Protein AF-0000000084361817 (afdb_homodimer)

Structure (mmCIF, N/CA/C/O backbone):
data_AF-0000000084361817-model_v1
#
loop_
_entity.id
_entity.type
_entity.pdbx_description
1 polymer 'Hydrogenase maturation protease'
#
loop_
_atom_site.group_PDB
_atom_site.id
_atom_site.type_symbol
_atom_site.label_atom_id
_atom_site.label_alt_id
_atom_site.label_comp_id
_atom_site.label_asym_id
_atom_site.label_entity_id
_atom_site.label_seq_id
_atom_site.pdbx_PDB_ins_code
_atom_site.Cartn_x
_atom_site.Cartn_y
_atom_site.Cartn_z
_atom_site.occupancy
_atom_site.B_iso_or_equiv
_atom_site.auth_seq_id
_atom_site.auth_comp_id
_atom_site.auth_asym_id
_atom_site.auth_atom_id
_atom_site.pdbx_PDB_model_num
ATOM 1 N N . MET A 1 1 ? 34.531 -16.812 3.553 1 33.66 1 MET A N 1
ATOM 2 C CA . MET A 1 1 ? 33.562 -15.922 2.893 1 33.66 1 MET A CA 1
ATOM 3 C C . MET A 1 1 ? 32.125 -16.344 3.195 1 33.66 1 MET A C 1
ATOM 5 O O . MET A 1 1 ? 31.734 -17.453 2.875 1 33.66 1 MET A O 1
ATOM 9 N N . ILE A 1 2 ? 31.469 -15.883 4.156 1 41.03 2 ILE A N 1
ATOM 10 C CA . ILE A 1 2 ? 30.188 -16.438 4.605 1 41.03 2 ILE A CA 1
ATOM 11 C C . ILE A 1 2 ? 29.188 -16.391 3.457 1 41.03 2 ILE A C 1
ATOM 13 O O . ILE A 1 2 ? 28.891 -15.328 2.906 1 41.03 2 ILE A O 1
ATOM 17 N N . THR A 1 3 ? 29.109 -17.281 2.664 1 46.91 3 THR A N 1
ATOM 18 C CA . THR A 1 3 ? 28.281 -17.328 1.466 1 46.91 3 THR A CA 1
ATOM 19 C C . THR A 1 3 ? 26.844 -16.953 1.792 1 46.91 3 THR A C 1
ATOM 21 O O . THR A 1 3 ? 26.172 -17.625 2.582 1 46.91 3 THR A O 1
ATOM 24 N N . ARG A 1 4 ? 26.625 -15.719 1.872 1 59 4 ARG A N 1
ATOM 25 C CA . ARG A 1 4 ? 25.281 -15.258 2.193 1 59 4 ARG A CA 1
ATOM 26 C C . ARG A 1 4 ? 24.234 -15.969 1.329 1 59 4 ARG A C 1
ATOM 28 O O . ARG A 1 4 ? 24.453 -16.156 0.131 1 59 4 ARG A O 1
ATOM 35 N N . GLN A 1 5 ? 23.422 -16.797 1.955 1 73.25 5 GLN A N 1
ATO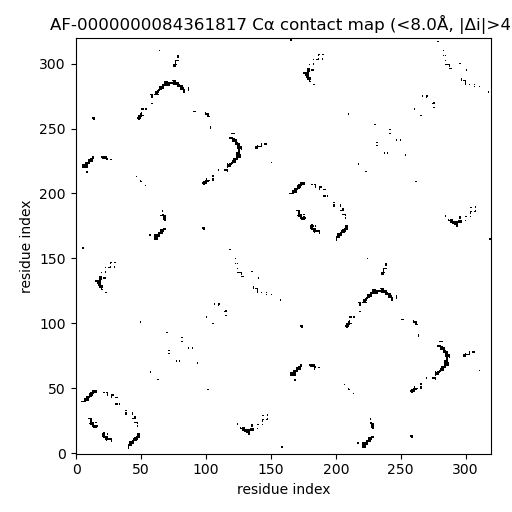M 36 C CA . GLN A 1 5 ? 22.359 -17.516 1.26 1 73.25 5 GLN A CA 1
ATOM 37 C C . GLN A 1 5 ? 21.5 -16.562 0.45 1 73.25 5 GLN A C 1
ATOM 39 O O . GLN A 1 5 ? 21.156 -15.477 0.923 1 73.25 5 GLN A O 1
ATOM 44 N N . GLU A 1 6 ? 21.375 -16.75 -0.838 1 83.5 6 GLU A N 1
ATOM 45 C CA . GLU A 1 6 ? 20.531 -15.969 -1.742 1 83.5 6 GLU A CA 1
ATOM 46 C C . GLU A 1 6 ? 19.125 -15.797 -1.176 1 83.5 6 GLU A C 1
ATOM 48 O O . GLU A 1 6 ? 18.531 -16.766 -0.706 1 83.5 6 GLU A O 1
ATOM 53 N N . THR A 1 7 ? 18.75 -14.516 -1.087 1 92 7 THR A N 1
ATOM 54 C CA . THR A 1 7 ? 17.406 -14.227 -0.583 1 92 7 THR A CA 1
ATOM 55 C C . THR A 1 7 ? 16.422 -14.062 -1.734 1 92 7 THR A C 1
ATOM 57 O O . THR A 1 7 ? 16.703 -13.336 -2.695 1 92 7 THR A O 1
ATOM 60 N N . ILE A 1 8 ? 15.352 -14.859 -1.702 1 96.81 8 ILE A N 1
ATOM 61 C CA . ILE A 1 8 ? 14.32 -14.797 -2.734 1 96.81 8 ILE A CA 1
ATOM 62 C C . ILE A 1 8 ? 13 -14.328 -2.123 1 96.81 8 ILE A C 1
ATOM 64 O O . ILE A 1 8 ? 12.523 -14.898 -1.143 1 96.81 8 ILE A O 1
ATOM 68 N N . LEU A 1 9 ? 12.5 -13.234 -2.666 1 97.25 9 LEU A N 1
ATOM 69 C CA . LEU A 1 9 ? 11.188 -12.734 -2.246 1 97.25 9 LEU A CA 1
ATOM 70 C C . LEU A 1 9 ? 10.078 -13.398 -3.051 1 97.25 9 LEU A C 1
ATOM 72 O O . LEU A 1 9 ? 10.109 -13.398 -4.281 1 97.25 9 LEU A O 1
ATOM 76 N N . VAL A 1 10 ? 9.133 -14.039 -2.369 1 98.38 10 VAL A N 1
ATOM 77 C CA . VAL A 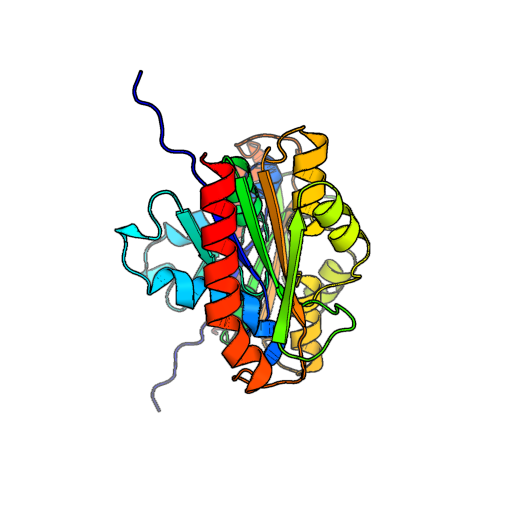1 10 ? 7.895 -14.516 -2.975 1 98.38 10 VAL A CA 1
ATOM 78 C C . VAL A 1 10 ? 6.723 -13.664 -2.48 1 98.38 10 VAL A C 1
ATOM 80 O O . VAL A 1 10 ? 6.375 -13.703 -1.299 1 98.38 10 VAL A O 1
ATOM 83 N N . LEU A 1 11 ? 6.156 -12.922 -3.447 1 97.25 11 LEU A N 1
ATOM 84 C CA . LEU A 1 11 ? 5.102 -11.969 -3.127 1 97.25 11 LEU A CA 1
ATOM 85 C C . LEU A 1 11 ? 3.764 -12.422 -3.703 1 97.25 11 LEU A C 1
ATOM 87 O O . LEU A 1 11 ? 3.627 -12.586 -4.918 1 97.25 11 LEU A O 1
ATOM 91 N N . GLY A 1 12 ? 2.791 -12.641 -2.83 1 97.31 12 GLY A N 1
ATOM 92 C CA . GLY A 1 12 ? 1.431 -12.914 -3.264 1 97.31 12 GLY A CA 1
ATOM 93 C C . GLY A 1 12 ? 0.573 -11.672 -3.379 1 97.31 12 GLY A C 1
ATOM 94 O O . GLY A 1 12 ? 0.476 -10.891 -2.434 1 97.31 12 GLY A O 1
ATOM 95 N N . LEU A 1 13 ? -0.015 -11.508 -4.496 1 95.38 13 LEU A N 1
ATOM 96 C CA . LEU A 1 13 ? -0.897 -10.367 -4.727 1 95.38 13 LEU A CA 1
ATOM 97 C C . LEU A 1 13 ? -2.33 -10.828 -4.969 1 95.38 13 LEU A C 1
ATOM 99 O O . LEU A 1 13 ? -2.559 -11.969 -5.371 1 95.38 13 LEU A O 1
ATOM 103 N N . GLY A 1 14 ? -3.234 -9.969 -4.723 1 93.81 14 GLY A N 1
ATOM 104 C CA . GLY A 1 14 ? -4.637 -10.242 -4.988 1 93.81 14 GLY A CA 1
ATOM 105 C C . GLY A 1 14 ? -5.57 -9.633 -3.955 1 93.81 14 GLY A C 1
ATOM 106 O O . GLY A 1 14 ? -5.117 -9.141 -2.92 1 93.81 14 GLY A O 1
ATOM 107 N N . ASN A 1 15 ? -6.754 -9.734 -4.258 1 92.69 15 ASN A N 1
ATOM 108 C CA . ASN A 1 15 ? -7.805 -9.234 -3.377 1 92.69 15 ASN A CA 1
ATOM 109 C C . ASN A 1 15 ? -8.594 -10.375 -2.738 1 92.69 15 ASN A C 1
ATOM 111 O O . ASN A 1 15 ? -9.352 -11.062 -3.416 1 92.69 15 ASN A O 1
ATOM 115 N N . ILE A 1 16 ? -8.453 -10.453 -1.452 1 92.81 16 ILE A N 1
ATOM 116 C CA . ILE A 1 16 ? -9.016 -11.586 -0.726 1 92.81 16 ILE A CA 1
ATOM 117 C C . ILE A 1 16 ? -10.539 -11.484 -0.71 1 92.81 16 ILE A C 1
ATOM 119 O O . ILE A 1 16 ? -11.227 -12.445 -0.359 1 92.81 16 ILE A O 1
ATOM 123 N N . LEU A 1 17 ? -11.078 -10.305 -1.161 1 89.81 17 LEU A N 1
ATOM 124 C CA . LEU A 1 17 ? -12.531 -10.125 -1.171 1 89.81 17 LEU A CA 1
ATOM 125 C C . LEU A 1 17 ? -13.117 -10.516 -2.523 1 89.81 17 LEU A C 1
ATOM 127 O O . LEU A 1 17 ? -14.336 -10.523 -2.693 1 89.81 17 LEU A O 1
ATOM 131 N N . LEU A 1 18 ? -12.273 -10.891 -3.557 1 94.31 18 LEU A N 1
ATOM 132 C CA . LEU A 1 18 ? -12.719 -11.258 -4.895 1 94.31 18 LEU A CA 1
ATOM 133 C C . LEU A 1 18 ? -12.328 -12.695 -5.219 1 94.31 18 LEU A C 1
ATOM 135 O O . LEU A 1 18 ? -11.367 -12.938 -5.957 1 94.31 18 LEU A O 1
ATOM 139 N N . SER A 1 19 ? -13.039 -13.609 -4.863 1 96.12 19 SER A N 1
ATOM 140 C CA . SER A 1 19 ? -12.922 -15.055 -5.062 1 96.12 19 SER A CA 1
ATOM 141 C C . SER A 1 19 ? -11.555 -15.422 -5.625 1 96.12 19 SER A C 1
ATOM 143 O O . SER A 1 19 ? -10.531 -15.266 -4.953 1 96.12 19 SER A O 1
ATOM 145 N N . ASP A 1 20 ? -11.477 -15.75 -6.887 1 97.81 20 ASP A N 1
ATOM 146 C CA . ASP A 1 20 ? -10.266 -16.328 -7.449 1 97.81 20 ASP A CA 1
ATOM 147 C C . ASP A 1 20 ? -9.148 -15.297 -7.539 1 97.81 20 ASP A C 1
ATOM 149 O O . ASP A 1 20 ? -7.98 -15.656 -7.711 1 97.81 20 ASP A O 1
ATOM 153 N N . GLU A 1 21 ? -9.414 -14.008 -7.316 1 96.44 21 GLU A N 1
ATOM 154 C CA . GLU A 1 21 ? -8.383 -12.969 -7.32 1 96.44 21 GLU A CA 1
ATOM 155 C C . GLU A 1 21 ? -7.438 -13.125 -6.133 1 96.44 21 GLU A C 1
ATOM 157 O O . GLU A 1 21 ? -6.301 -12.656 -6.172 1 96.44 21 GLU A O 1
ATOM 162 N N . ALA A 1 22 ? -7.871 -13.891 -5.133 1 96.94 22 ALA A N 1
ATOM 163 C CA . ALA A 1 22 ? -7.129 -14.047 -3.883 1 96.94 22 ALA A CA 1
ATOM 164 C C . ALA A 1 22 ? -6.047 -15.109 -4.012 1 96.94 22 ALA A C 1
ATOM 166 O O . ALA A 1 22 ? -5.27 -15.328 -3.08 1 96.94 22 ALA A O 1
ATOM 167 N N . VAL A 1 23 ? -5.941 -15.703 -5.145 1 98.25 23 VAL A N 1
ATOM 168 C CA . VAL A 1 23 ? -5.172 -16.938 -5.273 1 98.25 23 VAL A CA 1
ATOM 169 C C . VAL A 1 23 ? -3.699 -16.656 -4.98 1 98.25 23 VAL A C 1
ATOM 171 O O . VAL A 1 23 ? -3.006 -17.5 -4.414 1 98.25 23 VAL A O 1
ATOM 174 N N . GLY A 1 24 ? -3.189 -15.531 -5.387 1 98.06 24 GLY A N 1
ATOM 175 C CA . GLY A 1 24 ? -1.807 -15.188 -5.082 1 98.06 24 GLY A CA 1
ATOM 176 C C . GLY A 1 24 ? -1.496 -15.219 -3.6 1 98.06 24 GLY A C 1
ATOM 177 O O . GLY A 1 24 ? -0.46 -15.742 -3.186 1 98.06 24 GLY A O 1
ATOM 178 N N . VAL A 1 25 ? -2.379 -14.664 -2.791 1 97.38 25 VAL A N 1
ATOM 179 C CA . VAL A 1 25 ? -2.246 -14.633 -1.338 1 97.38 25 VAL A CA 1
ATOM 180 C C . VAL A 1 25 ? -2.305 -16.047 -0.781 1 97.38 25 VAL A C 1
ATOM 182 O O . VAL A 1 25 ? -1.508 -16.422 0.085 1 97.38 25 VAL A O 1
ATOM 185 N N . ASP A 1 26 ? -3.141 -16.828 -1.303 1 98.38 26 ASP A N 1
ATOM 186 C CA . ASP A 1 26 ? -3.332 -18.203 -0.826 1 98.38 26 ASP A CA 1
ATOM 187 C C . ASP A 1 26 ? -2.105 -19.062 -1.118 1 98.38 26 ASP A C 1
ATOM 189 O O . ASP A 1 26 ? -1.759 -19.953 -0.333 1 98.38 26 ASP A O 1
ATOM 193 N N . VAL A 1 27 ? -1.514 -18.828 -2.26 1 98.75 27 VAL A N 1
ATOM 194 C CA . VAL A 1 27 ? -0.307 -19.578 -2.602 1 98.75 27 VAL A CA 1
ATOM 195 C C . VAL A 1 27 ? 0.793 -19.281 -1.586 1 98.75 27 VAL A C 1
ATOM 197 O O . VAL A 1 27 ? 1.48 -20.188 -1.115 1 98.75 27 VAL A O 1
ATOM 200 N N . VAL A 1 28 ? 0.97 -18 -1.231 1 98.5 28 VAL A N 1
ATOM 201 C CA . VAL A 1 28 ? 1.992 -17.609 -0.268 1 98.5 28 VAL A CA 1
ATOM 202 C C . VAL A 1 28 ? 1.684 -18.234 1.094 1 98.5 28 VAL A C 1
ATOM 204 O O . VAL A 1 28 ? 2.584 -18.719 1.778 1 98.5 28 VAL A O 1
ATOM 207 N N . LYS A 1 29 ? 0.422 -18.188 1.457 1 98.06 29 LYS A N 1
ATOM 208 C CA . LYS A 1 29 ? 0.016 -18.828 2.705 1 98.06 29 LYS A CA 1
ATOM 209 C C . LYS A 1 29 ? 0.357 -20.312 2.695 1 98.06 29 LYS A C 1
ATOM 211 O O . LYS A 1 29 ? 0.856 -20.859 3.689 1 98.06 29 LYS A O 1
ATOM 216 N N . HIS A 1 30 ? 0.076 -20.953 1.616 1 98.44 30 HIS A N 1
ATOM 217 C CA . HIS A 1 30 ? 0.406 -22.375 1.463 1 98.44 30 HIS A CA 1
ATOM 218 C C . HIS A 1 30 ? 1.899 -22.609 1.655 1 98.44 30 HIS A C 1
ATOM 220 O O . HIS A 1 30 ? 2.297 -23.547 2.35 1 98.44 30 HIS A O 1
ATOM 226 N N . LEU A 1 31 ? 2.719 -21.781 1.055 1 98.5 31 LEU A N 1
ATOM 227 C CA . LEU A 1 31 ? 4.168 -21.891 1.177 1 98.5 31 LEU A CA 1
ATOM 228 C C . LEU A 1 31 ? 4.609 -21.688 2.623 1 98.5 31 LEU A C 1
ATOM 230 O O . LEU A 1 31 ? 5.547 -22.328 3.088 1 98.5 31 LEU A O 1
ATOM 234 N N . GLN A 1 32 ? 3.957 -20.719 3.326 1 97.75 32 GLN A N 1
ATOM 235 C CA . GLN A 1 32 ? 4.281 -20.438 4.719 1 97.75 32 GLN A CA 1
ATOM 236 C C . GLN A 1 32 ? 3.998 -21.656 5.605 1 97.75 32 GLN A C 1
ATOM 238 O O . GLN A 1 32 ? 4.625 -21.828 6.652 1 97.75 32 GLN A O 1
ATOM 243 N N . ASP A 1 33 ? 3.072 -22.469 5.176 1 97.38 33 ASP A N 1
ATOM 244 C CA . ASP A 1 33 ? 2.654 -23.625 5.961 1 97.38 33 ASP A CA 1
ATOM 245 C C . ASP A 1 33 ? 3.592 -24.812 5.73 1 97.38 33 ASP A C 1
ATOM 247 O O . ASP A 1 33 ? 3.516 -25.812 6.441 1 97.38 33 ASP A O 1
ATOM 251 N N . LEU A 1 34 ? 4.414 -24.734 4.766 1 96.75 34 LEU A N 1
ATOM 252 C CA . LEU A 1 34 ? 5.367 -25.797 4.508 1 96.75 34 LEU A CA 1
ATOM 253 C C . LEU A 1 34 ? 6.453 -25.828 5.574 1 96.75 34 LEU A C 1
ATOM 255 O O . LEU A 1 34 ? 6.691 -24.828 6.254 1 96.75 34 LEU A O 1
ATOM 259 N N . PRO A 1 35 ? 7.145 -26.969 5.766 1 95.25 35 PRO A N 1
ATOM 260 C CA . PRO A 1 35 ? 8.273 -27.031 6.695 1 95.25 35 PRO A CA 1
ATOM 261 C C . PRO A 1 35 ? 9.375 -26.031 6.363 1 95.25 35 PRO A C 1
ATOM 263 O O . PRO A 1 35 ? 9.648 -25.781 5.184 1 95.25 35 PRO A O 1
ATOM 266 N N . ALA A 1 36 ? 9.922 -25.5 7.383 1 91.56 36 ALA A N 1
ATOM 267 C CA . ALA A 1 36 ? 10.938 -24.453 7.262 1 91.56 36 ALA A CA 1
ATOM 268 C C . ALA A 1 36 ? 12.062 -24.891 6.332 1 91.56 36 ALA A C 1
ATOM 270 O O . ALA A 1 36 ? 12.641 -24.062 5.613 1 91.56 36 ALA A O 1
ATOM 271 N N . GLU A 1 37 ? 12.375 -26.172 6.277 1 93 37 GLU A N 1
ATOM 272 C CA . GLU A 1 37 ? 13.453 -26.703 5.453 1 93 37 GLU A CA 1
ATOM 273 C C . GLU A 1 37 ? 13.18 -26.484 3.971 1 93 37 GLU A C 1
ATOM 275 O O . GLU A 1 37 ? 14.109 -26.328 3.176 1 93 37 GLU A O 1
ATOM 280 N N . GLN A 1 38 ? 11.93 -26.422 3.66 1 93.19 38 GLN A N 1
ATOM 281 C CA . GLN A 1 38 ? 11.547 -26.297 2.258 1 93.19 38 GLN A CA 1
ATOM 282 C C . GLN A 1 38 ? 11.531 -24.844 1.812 1 93.19 38 GLN A C 1
ATOM 284 O O . GLN A 1 38 ? 11.484 -24.547 0.615 1 93.19 38 GLN A O 1
ATOM 289 N N . THR A 1 39 ? 11.547 -23.922 2.77 1 94.19 39 THR A N 1
ATOM 290 C CA . THR A 1 39 ? 11.414 -22.516 2.41 1 94.19 39 THR A CA 1
ATOM 291 C C . THR A 1 39 ? 12.602 -21.719 2.928 1 94.19 39 THR A C 1
ATOM 293 O O . THR A 1 39 ? 12.484 -20.516 3.174 1 94.19 39 THR A O 1
ATOM 296 N N . GLN A 1 40 ? 13.672 -22.375 3.137 1 91.56 40 GLN A N 1
ATOM 297 C CA . GLN A 1 40 ? 14.875 -21.703 3.611 1 91.56 40 GLN A CA 1
ATOM 298 C C . GLN A 1 40 ? 15.344 -20.656 2.605 1 91.56 40 GLN A C 1
ATOM 300 O O . GLN A 1 40 ? 15.406 -20.922 1.404 1 91.56 40 GLN A O 1
ATOM 305 N N . GLY A 1 41 ? 15.602 -19.469 3.137 1 93.31 41 GLY A N 1
ATOM 306 C CA . GLY A 1 41 ? 16.109 -18.406 2.279 1 93.31 41 GLY A CA 1
ATOM 307 C C . GLY A 1 41 ? 15.008 -17.656 1.54 1 93.31 41 GLY A C 1
ATOM 308 O O . GLY A 1 41 ? 15.289 -16.766 0.736 1 93.31 41 GLY A O 1
ATOM 309 N N . LEU A 1 42 ? 13.797 -18.047 1.805 1 95.81 42 LEU A N 1
ATOM 310 C CA . LEU A 1 42 ? 12.672 -17.375 1.157 1 95.81 42 LEU A CA 1
ATOM 311 C C . LEU A 1 42 ? 12.055 -16.344 2.084 1 95.81 42 LEU A C 1
ATOM 313 O O . LEU A 1 42 ? 11.922 -16.578 3.287 1 95.81 42 LEU A O 1
ATOM 317 N N . THR A 1 43 ? 11.883 -15.156 1.575 1 95.81 43 THR A N 1
ATOM 318 C CA . THR A 1 43 ? 10.984 -14.195 2.203 1 95.81 43 THR A CA 1
ATOM 319 C C . THR A 1 43 ? 9.586 -14.281 1.602 1 95.81 43 THR A C 1
ATOM 321 O O . THR A 1 43 ? 9.383 -13.922 0.442 1 95.81 43 THR A O 1
ATOM 324 N N . LEU A 1 44 ? 8.672 -14.836 2.369 1 97.44 44 LEU A N 1
ATOM 325 C CA . LEU A 1 44 ? 7.285 -14.977 1.937 1 97.44 44 LEU A CA 1
ATOM 326 C C . LEU A 1 44 ? 6.441 -13.797 2.408 1 97.44 44 LEU A C 1
ATOM 328 O O . LEU A 1 44 ? 6.328 -13.555 3.611 1 97.44 44 LEU A O 1
ATOM 332 N N . MET A 1 45 ? 5.875 -13.039 1.457 1 95.19 45 MET A N 1
ATOM 333 C CA . MET A 1 45 ? 5.156 -11.82 1.803 1 95.19 45 MET A CA 1
ATOM 334 C C . MET A 1 45 ? 3.746 -11.836 1.224 1 95.19 45 MET A C 1
ATOM 336 O O . MET A 1 45 ? 3.564 -12.07 0.027 1 95.19 45 MET A O 1
ATOM 340 N N . ASP A 1 46 ? 2.818 -11.648 2.094 1 93.88 46 ASP A N 1
ATOM 341 C CA . ASP A 1 46 ? 1.445 -11.383 1.673 1 93.88 46 ASP A CA 1
ATOM 342 C C . ASP A 1 46 ? 1.271 -9.922 1.261 1 93.88 46 ASP A C 1
ATOM 344 O O . ASP A 1 46 ? 1.168 -9.039 2.115 1 93.88 46 ASP A O 1
ATOM 348 N N . GLY A 1 47 ? 1.255 -9.672 -0.032 1 91.06 47 GLY A N 1
ATOM 349 C CA . GLY A 1 47 ? 1.111 -8.312 -0.531 1 91.06 47 GLY A CA 1
ATOM 350 C C . GLY A 1 47 ? -0.335 -7.875 -0.65 1 91.06 47 GLY A C 1
ATOM 351 O O . GLY A 1 47 ? -0.621 -6.676 -0.698 1 91.06 47 GLY A O 1
ATOM 352 N N . GLY A 1 48 ? -1.191 -8.922 -0.73 1 91.62 48 GLY A N 1
ATOM 353 C CA . GLY A 1 48 ? -2.605 -8.609 -0.878 1 91.62 48 GLY A CA 1
ATOM 354 C C . GLY A 1 48 ? -2.871 -7.52 -1.896 1 91.62 48 GLY A C 1
ATOM 355 O O . GLY A 1 48 ? -2.365 -7.57 -3.018 1 91.62 48 GLY A O 1
ATOM 356 N N . THR A 1 49 ? -3.879 -6.621 -1.546 1 87.38 49 THR A N 1
ATOM 357 C CA . THR A 1 49 ? -4.219 -5.414 -2.293 1 87.38 49 THR A CA 1
ATOM 358 C C . THR A 1 49 ? -3.613 -4.18 -1.636 1 87.38 49 THR A C 1
ATOM 360 O O . THR A 1 49 ? -3.877 -3.902 -0.464 1 87.38 49 THR A O 1
ATOM 363 N N . MET A 1 50 ? -2.748 -3.547 -2.404 1 83.5 50 MET A N 1
ATOM 364 C CA . MET A 1 50 ? -2.148 -2.338 -1.846 1 83.5 50 MET A CA 1
ATOM 365 C C . MET A 1 50 ? -3.219 -1.309 -1.5 1 83.5 50 MET A C 1
ATOM 367 O O . MET A 1 50 ? -4.121 -1.05 -2.301 1 83.5 50 MET A O 1
ATOM 371 N N . GLY A 1 51 ? -3.264 -0.818 -0.349 1 84.81 51 GLY A N 1
ATOM 372 C CA . GLY A 1 51 ? -4.211 0.197 0.078 1 84.81 51 GLY A CA 1
ATOM 373 C C . GLY A 1 51 ? -5.414 -0.378 0.801 1 84.81 51 GLY A C 1
ATOM 374 O O . GLY A 1 51 ? -6.148 0.35 1.474 1 84.81 51 GLY A O 1
ATOM 375 N N . LEU A 1 52 ? -5.629 -1.716 0.694 1 83 52 LEU A N 1
ATOM 376 C CA . LEU A 1 52 ? -6.809 -2.334 1.287 1 83 52 LEU A CA 1
ATOM 377 C C . LEU A 1 52 ? -6.812 -2.152 2.801 1 83 52 LEU A C 1
ATOM 379 O O . LEU A 1 52 ? -7.863 -1.901 3.396 1 83 52 LEU A O 1
ATOM 383 N N . SER A 1 53 ? -5.621 -2.289 3.379 1 83.62 53 SER A N 1
ATOM 384 C CA . SER A 1 53 ? -5.547 -2.096 4.824 1 83.62 53 SER A CA 1
ATOM 385 C C . SER A 1 53 ? -6.008 -0.698 5.219 1 83.62 53 SER A C 1
ATOM 387 O O . SER A 1 53 ? -6.664 -0.522 6.25 1 83.62 53 SER A O 1
ATOM 389 N N . LEU A 1 54 ? -5.684 0.246 4.441 1 87 54 LEU A N 1
ATOM 390 C CA . LEU A 1 54 ? -6.109 1.621 4.676 1 87 54 LEU A CA 1
ATOM 391 C C . LEU A 1 54 ? -7.617 1.76 4.512 1 87 54 LEU A C 1
ATOM 393 O O . LEU A 1 54 ? -8.273 2.43 5.312 1 87 54 LEU A O 1
ATOM 397 N N . LEU A 1 55 ? -8.188 1.146 3.533 1 87.56 55 LEU A N 1
ATOM 398 C CA . LEU A 1 55 ? -9.633 1.157 3.314 1 87.56 55 LEU A CA 1
ATOM 399 C C . LEU A 1 55 ? -10.367 0.6 4.527 1 87.56 55 LEU A C 1
ATOM 401 O O . LEU A 1 55 ? -11.344 1.196 4.996 1 87.56 55 LEU A O 1
ATOM 405 N N . VAL A 1 56 ? -9.867 -0.487 5.055 1 86.94 56 VAL A N 1
ATOM 406 C CA . VAL A 1 56 ? -10.5 -1.148 6.191 1 86.94 56 VAL A CA 1
ATOM 407 C C . VAL A 1 56 ? -10.414 -0.251 7.426 1 86.94 56 VAL A C 1
ATOM 409 O O . VAL A 1 56 ? -11.406 -0.072 8.133 1 86.94 56 VAL A O 1
ATOM 412 N N . ALA A 1 57 ? -9.297 0.325 7.621 1 89.44 57 ALA A N 1
ATOM 413 C CA . ALA A 1 57 ? -9.109 1.223 8.758 1 89.44 57 ALA A CA 1
ATOM 414 C C . ALA A 1 57 ? -10.039 2.428 8.664 1 89.44 57 ALA A C 1
ATOM 416 O O . ALA A 1 57 ? -10.617 2.852 9.672 1 89.44 57 ALA A O 1
ATOM 417 N N . MET A 1 58 ? -10.211 2.943 7.512 1 91.75 58 MET A N 1
ATOM 418 C CA . MET A 1 58 ? -11.047 4.117 7.293 1 91.75 58 MET A CA 1
ATOM 419 C C . MET A 1 58 ? -12.523 3.773 7.48 1 91.75 58 MET A C 1
ATOM 421 O O . MET A 1 58 ? -13.281 4.57 8.031 1 91.75 58 MET A O 1
ATOM 425 N N . GLU A 1 59 ? -12.844 2.588 7.082 1 88.56 59 GLU A N 1
ATOM 426 C CA . GLU A 1 59 ? -14.227 2.143 7.219 1 88.56 59 GLU A CA 1
ATOM 427 C C . GLU A 1 59 ? -14.602 1.94 8.688 1 88.56 59 GLU A C 1
ATOM 429 O O . GLU A 1 59 ? -15.75 2.166 9.078 1 88.56 59 GLU A O 1
ATOM 434 N N . ASP A 1 60 ? -13.688 1.52 9.461 1 89.31 60 ASP A N 1
ATOM 435 C CA . ASP A 1 60 ? -13.938 1.171 10.859 1 89.31 60 ASP A CA 1
ATOM 436 C C . ASP A 1 60 ? -13.953 2.416 11.742 1 89.31 60 ASP A C 1
ATOM 438 O O . ASP A 1 60 ? -14.406 2.367 12.891 1 89.31 60 ASP A O 1
ATOM 442 N N . ALA A 1 61 ? -13.438 3.477 11.227 1 92.69 61 ALA A N 1
ATOM 443 C CA . ALA A 1 61 ? -13.312 4.688 12.031 1 92.69 61 ALA A CA 1
ATOM 444 C C . ALA A 1 61 ? -14.578 5.539 11.938 1 92.69 61 ALA A C 1
ATOM 446 O O . ALA A 1 61 ? -15.195 5.625 10.875 1 92.69 61 ALA A O 1
ATOM 447 N N . ASP A 1 62 ? -14.938 6.164 13.031 1 93.88 62 ASP A N 1
ATOM 448 C CA . ASP A 1 62 ? -16.062 7.094 13.055 1 93.88 62 ASP A CA 1
ATOM 449 C C . ASP A 1 62 ? -15.695 8.414 12.383 1 93.88 62 ASP A C 1
ATOM 451 O O . ASP A 1 62 ? -16.562 9.102 11.844 1 93.88 62 ASP A O 1
ATOM 455 N N . ALA A 1 63 ? -14.461 8.758 12.484 1 96.12 63 ALA A N 1
ATOM 456 C CA . ALA A 1 63 ? -13.906 9.969 11.891 1 96.12 63 ALA A CA 1
ATOM 457 C C . ALA A 1 63 ? -12.469 9.75 11.43 1 96.12 63 ALA A C 1
ATOM 459 O O . ALA A 1 63 ? -11.82 8.781 11.844 1 96.12 63 ALA A O 1
ATOM 460 N N . MET A 1 64 ? -12.023 10.672 10.531 1 96.88 64 MET A N 1
ATOM 461 C CA . MET A 1 64 ? -10.664 10.469 10.039 1 96.88 64 MET A CA 1
ATOM 462 C C . MET A 1 64 ? -9.977 11.805 9.766 1 96.88 64 MET A C 1
ATOM 464 O O . MET A 1 64 ? -10.617 12.75 9.297 1 96.88 64 MET A O 1
ATOM 468 N N . ILE A 1 65 ? -8.719 11.859 10.055 1 98.12 65 ILE A N 1
ATOM 469 C CA . ILE A 1 65 ? -7.836 12.969 9.711 1 98.12 65 ILE A CA 1
ATOM 470 C C . ILE A 1 65 ? -6.645 12.453 8.906 1 98.12 65 ILE A C 1
ATOM 472 O O . ILE A 1 65 ? -5.965 11.516 9.32 1 98.12 65 ILE A O 1
ATOM 476 N N . ILE A 1 66 ? -6.426 12.984 7.746 1 96.94 66 ILE A N 1
ATOM 477 C CA . ILE A 1 66 ? -5.234 12.711 6.945 1 96.94 66 ILE A CA 1
ATOM 478 C C . ILE A 1 66 ? -4.246 13.867 7.078 1 96.94 66 ILE A C 1
ATOM 480 O O . ILE A 1 66 ? -4.633 15.031 7.012 1 96.94 66 ILE A O 1
ATOM 484 N N . VAL A 1 67 ? -3.057 13.547 7.34 1 98.38 67 VAL A N 1
ATOM 485 C CA . VAL A 1 67 ? -1.984 14.531 7.414 1 98.38 67 VAL A CA 1
ATOM 486 C C . VAL A 1 67 ? -0.995 14.305 6.27 1 98.38 67 VAL A C 1
ATOM 488 O O . VAL A 1 67 ? -0.489 13.195 6.094 1 98.38 67 VAL A O 1
ATOM 491 N N . ASP A 1 68 ? -0.725 15.367 5.508 1 96.69 68 ASP A N 1
ATOM 492 C CA . ASP A 1 68 ? 0.13 15.242 4.332 1 96.69 68 ASP A CA 1
ATOM 493 C C . ASP A 1 68 ? 0.8 16.562 3.992 1 96.69 68 ASP A C 1
ATOM 495 O O . ASP A 1 68 ? 0.285 17.641 4.336 1 96.69 68 ASP A O 1
ATOM 499 N N . ALA A 1 69 ? 1.992 16.469 3.406 1 97.12 69 ALA A N 1
ATOM 500 C CA . ALA A 1 69 ? 2.531 17.656 2.768 1 97.12 69 ALA A CA 1
ATOM 501 C C . ALA A 1 69 ? 1.655 18.094 1.596 1 97.12 69 ALA A C 1
ATOM 503 O O . ALA A 1 69 ? 1.192 17.266 0.813 1 97.12 69 ALA A O 1
ATOM 504 N N . ALA A 1 70 ? 1.405 19.375 1.497 1 95.44 70 ALA A N 1
ATOM 505 C CA . ALA A 1 70 ? 0.555 19.906 0.43 1 95.44 70 ALA A CA 1
ATOM 506 C C . ALA A 1 70 ? 1.034 21.281 -0.03 1 95.44 70 ALA A C 1
ATOM 508 O O . ALA A 1 70 ? 1.494 22.078 0.78 1 95.44 70 ALA A O 1
ATOM 509 N N . VAL A 1 71 ? 0.908 21.422 -1.336 1 93.94 71 VAL A N 1
ATOM 510 C CA . VAL A 1 71 ? 1.188 22.75 -1.864 1 93.94 71 VAL A CA 1
ATOM 511 C C . VAL A 1 71 ? 0.027 23.688 -1.542 1 93.94 71 VAL A C 1
ATOM 513 O O . VAL A 1 71 ? -1.028 23.609 -2.176 1 93.94 71 VAL A O 1
ATOM 516 N N . LEU A 1 72 ? 0.225 24.562 -0.631 1 96.19 72 LEU A N 1
ATOM 517 C CA . LEU A 1 72 ? -0.823 25.438 -0.116 1 96.19 72 LEU A CA 1
ATOM 518 C C . LEU A 1 72 ? -0.606 26.875 -0.574 1 96.19 72 LEU A C 1
ATOM 520 O O . LEU A 1 72 ? -1.375 27.781 -0.213 1 96.19 72 LEU A O 1
ATOM 524 N N . ASN A 1 73 ? 0.476 27.125 -1.341 1 95.56 73 ASN A N 1
ATOM 525 C CA . ASN A 1 73 ? 0.847 28.469 -1.749 1 95.56 73 ASN A CA 1
ATOM 526 C C . ASN A 1 73 ? 1.005 29.406 -0.546 1 95.56 73 ASN A C 1
ATOM 528 O O . ASN A 1 73 ? 0.473 30.516 -0.54 1 95.56 73 ASN A O 1
ATOM 532 N N . ASP A 1 74 ? 1.617 28.938 0.464 1 97.69 74 ASP A N 1
ATOM 533 C CA . ASP A 1 74 ? 1.905 29.641 1.717 1 97.69 74 ASP A CA 1
ATOM 534 C C . ASP A 1 74 ? 3.367 29.453 2.121 1 97.69 74 ASP A C 1
ATOM 536 O O . ASP A 1 74 ? 4.145 28.828 1.394 1 97.69 74 ASP A O 1
ATOM 540 N N . LYS A 1 75 ? 3.85 30.125 3.186 1 98.31 75 LYS A N 1
ATOM 541 C CA . LYS A 1 75 ? 5.223 29.969 3.654 1 98.31 75 LYS A CA 1
ATOM 542 C C . LYS A 1 75 ? 5.492 28.547 4.098 1 98.31 75 LYS A C 1
ATOM 544 O O . LYS A 1 75 ? 4.594 27.859 4.598 1 98.31 75 LYS A O 1
ATOM 549 N N . PRO A 1 76 ? 6.723 28.078 3.906 1 98.44 76 PRO A N 1
ATOM 550 C CA . PRO A 1 76 ? 7.066 26.75 4.41 1 98.44 76 PRO A CA 1
ATOM 551 C C . PRO A 1 76 ? 6.676 26.547 5.875 1 98.44 76 PRO A C 1
ATOM 553 O O . PRO A 1 76 ? 6.918 27.422 6.703 1 98.44 76 PRO A O 1
ATOM 556 N N . GLY A 1 77 ? 5.992 25.422 6.117 1 98.44 77 GLY A N 1
ATOM 557 C CA . GLY A 1 77 ? 5.598 25.125 7.484 1 98.44 77 GLY A CA 1
ATOM 558 C C . GLY A 1 77 ? 4.191 25.578 7.812 1 98.44 77 GLY A C 1
ATOM 559 O O . GLY A 1 77 ? 3.66 25.266 8.875 1 98.44 77 GLY A O 1
ATOM 560 N N . ALA A 1 78 ? 3.611 26.312 6.941 1 98.69 78 ALA A N 1
ATOM 561 C CA . ALA A 1 78 ? 2.221 26.703 7.152 1 98.69 78 ALA A CA 1
ATOM 562 C C . ALA A 1 78 ? 1.312 25.484 7.238 1 98.69 78 ALA A C 1
ATOM 564 O O . ALA A 1 78 ? 1.468 24.531 6.465 1 98.69 78 ALA A O 1
ATOM 565 N N . VAL A 1 79 ? 0.379 25.516 8.203 1 98.62 79 VAL A N 1
ATOM 566 C CA . VAL A 1 79 ? -0.563 24.422 8.422 1 98.62 79 VAL A CA 1
ATOM 567 C C . VAL A 1 79 ? -1.976 24.875 8.062 1 98.62 79 VAL A C 1
ATOM 569 O O . VAL A 1 79 ? -2.43 25.922 8.508 1 98.62 79 VAL A O 1
ATOM 572 N N . LYS A 1 80 ? -2.635 24.094 7.238 1 98.38 80 LYS A N 1
ATOM 573 C CA . LYS A 1 80 ? -4.023 24.375 6.875 1 98.38 80 LYS A CA 1
ATOM 574 C C . LYS A 1 80 ? -4.895 23.125 7.059 1 98.38 80 LYS A C 1
ATOM 576 O O . LYS A 1 80 ? -4.477 22.016 6.734 1 98.38 80 LYS A O 1
ATOM 581 N N . ILE A 1 81 ? -6.125 23.359 7.547 1 98.56 81 ILE A N 1
ATOM 582 C CA . ILE A 1 81 ? -7.066 22.266 7.762 1 98.56 81 ILE A CA 1
ATOM 583 C C . ILE A 1 81 ? -8.227 22.391 6.777 1 98.56 81 ILE A C 1
ATOM 585 O O . ILE A 1 81 ? -8.844 23.453 6.66 1 98.56 81 ILE A O 1
ATOM 589 N N . PHE A 1 82 ? -8.445 21.359 6.055 1 97.75 82 PHE A N 1
ATOM 590 C CA . PHE A 1 82 ? -9.602 21.234 5.176 1 97.75 82 PHE A CA 1
ATOM 591 C C . PHE A 1 82 ? -10.586 20.203 5.723 1 97.75 82 PHE A C 1
ATOM 593 O O . PHE A 1 82 ? -10.242 19.031 5.902 1 97.75 82 PHE A O 1
ATOM 600 N N . GLU A 1 83 ? -11.867 20.641 5.945 1 97.38 83 GLU A N 1
ATOM 601 C CA . GLU A 1 83 ? -12.836 19.719 6.539 1 97.38 83 GLU A CA 1
ATOM 602 C C . GLU A 1 83 ? -13.922 19.344 5.535 1 97.38 83 GLU A C 1
ATOM 604 O O . GLU A 1 83 ? -14.328 20.172 4.711 1 97.38 83 GLU A O 1
ATOM 609 N N . GLY A 1 84 ? -14.352 18.141 5.652 1 94.12 84 GLY A N 1
ATOM 610 C CA . GLY A 1 84 ? -15.5 17.688 4.887 1 94.12 84 GLY A CA 1
ATOM 611 C C . GLY A 1 84 ? -15.359 17.922 3.395 1 94.12 84 GLY A C 1
ATOM 612 O O . GLY A 1 84 ? -14.375 17.5 2.783 1 94.12 84 GLY A O 1
ATOM 613 N N . PRO A 1 85 ? -16.281 18.719 2.871 1 92.44 85 PRO A N 1
ATOM 614 C CA . PRO A 1 85 ? -16.281 18.953 1.427 1 92.44 85 PRO A CA 1
ATOM 615 C C . PRO A 1 85 ? -15.016 19.672 0.951 1 92.44 85 PRO A C 1
ATOM 617 O O . PRO A 1 85 ? -14.57 19.453 -0.176 1 92.44 85 PRO A O 1
ATOM 620 N N . ASP A 1 86 ? -14.492 20.484 1.808 1 95.31 86 ASP A N 1
ATOM 621 C CA . ASP A 1 86 ? -13.258 21.188 1.437 1 95.31 86 ASP A CA 1
ATOM 622 C C . ASP A 1 86 ? -12.102 20.203 1.28 1 95.31 86 ASP A C 1
ATOM 624 O O . ASP A 1 86 ? -11.266 20.359 0.389 1 95.31 86 ASP A O 1
ATOM 628 N N . MET A 1 87 ? -12.109 19.188 2.148 1 94.88 87 MET A N 1
ATOM 629 C CA . MET A 1 87 ? -11.109 18.141 2.023 1 94.88 87 MET A CA 1
ATOM 630 C C . MET A 1 87 ? -11.273 17.391 0.701 1 94.88 87 MET A C 1
ATOM 632 O O . MET A 1 87 ? -10.297 17.172 -0.017 1 94.88 87 MET A O 1
ATOM 636 N N . ASP A 1 88 ? -12.477 17.031 0.398 1 90.38 88 ASP A N 1
ATOM 637 C CA . ASP A 1 88 ? -12.758 16.297 -0.832 1 90.38 88 ASP A CA 1
ATOM 638 C C . ASP A 1 88 ? -12.312 17.094 -2.059 1 90.38 88 ASP A C 1
ATOM 640 O O . ASP A 1 88 ? -11.688 16.547 -2.967 1 90.38 88 ASP A O 1
ATOM 644 N N . HIS A 1 89 ? -12.641 18.359 -1.994 1 91.19 89 HIS A N 1
ATOM 645 C CA . HIS A 1 89 ? -12.297 19.25 -3.102 1 91.19 89 HIS A CA 1
ATOM 646 C C . HIS A 1 89 ? -10.781 19.344 -3.279 1 91.19 89 HIS A C 1
ATOM 648 O O . HIS A 1 89 ? -10.273 19.219 -4.398 1 91.19 89 HIS A O 1
ATOM 654 N N . PHE A 1 90 ? -10.117 19.547 -2.256 1 92.81 90 PHE A N 1
ATOM 655 C CA . PHE A 1 90 ? -8.664 19.672 -2.312 1 92.81 90 PHE A CA 1
ATOM 656 C C . PHE A 1 90 ? -8.031 18.391 -2.854 1 92.81 90 PHE A C 1
ATOM 658 O O . PHE A 1 90 ? -7.195 18.453 -3.758 1 92.81 90 PHE A O 1
ATOM 665 N N . LEU A 1 91 ? -8.438 17.172 -2.309 1 89.31 91 LEU A N 1
ATOM 666 C CA . LEU A 1 91 ? -7.855 15.898 -2.688 1 89.31 91 LEU A CA 1
ATOM 667 C C . LEU A 1 91 ? -8.125 15.586 -4.156 1 89.31 91 LEU A C 1
ATOM 669 O O . LEU A 1 91 ? -7.305 14.953 -4.824 1 89.31 91 LEU A O 1
ATOM 673 N N . ARG A 1 92 ? -9.164 16.047 -4.637 1 84.19 92 ARG A N 1
ATOM 674 C CA . ARG A 1 92 ? -9.531 15.797 -6.027 1 84.19 92 ARG A CA 1
ATOM 675 C C . ARG A 1 92 ? -8.711 16.672 -6.973 1 84.19 92 ARG A C 1
ATOM 677 O O . ARG A 1 92 ? -8.547 16.328 -8.148 1 84.19 92 ARG A O 1
ATOM 684 N N . HIS A 1 93 ? -8.125 17.781 -6.398 1 85.44 93 HIS A N 1
ATOM 685 C CA . HIS A 1 93 ? -7.512 18.766 -7.285 1 85.44 93 HIS A CA 1
ATOM 686 C C . HIS A 1 93 ? -6.012 18.891 -7.023 1 85.44 93 HIS A C 1
ATOM 688 O O . HIS A 1 93 ? -5.309 19.609 -7.73 1 85.44 93 HIS A O 1
ATOM 694 N N . ARG A 1 94 ? -5.574 18.281 -6.055 1 80.81 94 ARG A N 1
ATOM 695 C CA . ARG A 1 94 ? -4.172 18.406 -5.664 1 80.81 94 ARG A CA 1
ATOM 696 C C . ARG A 1 94 ? -3.256 17.719 -6.672 1 80.81 94 ARG A C 1
ATOM 698 O O . ARG A 1 94 ? -2.041 17.922 -6.648 1 80.81 94 ARG A O 1
ATOM 705 N N . GLY A 1 95 ? -3.672 16.953 -7.66 1 74.06 95 GLY A N 1
ATOM 706 C CA . GLY A 1 95 ? -2.842 16.219 -8.602 1 74.06 95 GLY A CA 1
ATOM 707 C C . GLY A 1 95 ? -2.299 14.93 -8.023 1 74.06 95 GLY A C 1
ATOM 708 O O . GLY A 1 95 ? -2.699 14.508 -6.938 1 74.06 95 GLY A O 1
ATOM 709 N N . ARG A 1 96 ? -1.335 14.242 -8.719 1 69.31 96 ARG A N 1
ATOM 710 C CA . ARG A 1 96 ? -0.764 12.961 -8.312 1 69.31 96 ARG A CA 1
ATOM 711 C C . ARG A 1 96 ? 0.168 13.133 -7.117 1 69.31 96 ARG A C 1
ATOM 713 O O . ARG A 1 96 ? 0.858 14.148 -7.004 1 69.31 96 ARG A O 1
ATOM 720 N N . SER A 1 97 ? 0.005 12.227 -6.16 1 75.81 97 SER A N 1
ATOM 721 C CA . SER A 1 97 ? 0.788 12.336 -4.934 1 75.81 97 SER A CA 1
ATOM 722 C C . SER A 1 97 ? 1.802 11.203 -4.824 1 75.81 97 SER A C 1
ATOM 724 O O . SER A 1 97 ? 1.54 10.086 -5.273 1 75.81 97 SER A O 1
ATOM 726 N N . PRO A 1 98 ? 3.004 11.547 -4.414 1 77.94 98 PRO A N 1
ATOM 727 C CA . PRO A 1 98 ? 4.066 10.547 -4.27 1 77.94 98 PRO A CA 1
ATOM 728 C C . PRO A 1 98 ? 3.713 9.445 -3.268 1 77.94 98 PRO A C 1
ATOM 730 O O . PRO A 1 98 ? 4.387 8.414 -3.213 1 77.94 98 PRO A O 1
ATOM 733 N N . HIS A 1 99 ? 2.635 9.68 -2.508 1 81.44 99 HIS A N 1
ATOM 734 C CA . HIS A 1 99 ? 2.326 8.664 -1.506 1 81.44 99 HIS A CA 1
ATOM 735 C C . HIS A 1 99 ? 1.592 7.48 -2.129 1 81.44 99 HIS A C 1
ATOM 737 O O . HIS A 1 99 ? 1.429 6.438 -1.487 1 81.44 99 HIS A O 1
ATOM 743 N N . ASP A 1 100 ? 1.261 7.68 -3.406 1 84.31 100 ASP A N 1
ATOM 744 C CA . ASP A 1 100 ? 0.555 6.613 -4.105 1 84.31 100 ASP A CA 1
ATOM 745 C C . ASP A 1 100 ? 1.472 5.91 -5.105 1 84.31 100 ASP A C 1
ATOM 747 O O . ASP A 1 100 ? 1.593 6.344 -6.254 1 84.31 100 ASP A O 1
ATOM 751 N N . ILE A 1 101 ? 2.148 4.949 -4.668 1 83.31 101 ILE A N 1
ATOM 752 C CA . ILE A 1 101 ? 3.021 4.164 -5.535 1 83.31 101 ILE A CA 1
ATOM 753 C C . ILE A 1 101 ? 2.441 2.766 -5.723 1 83.31 101 ILE A C 1
ATOM 755 O O . ILE A 1 101 ? 2.172 2.062 -4.742 1 83.31 101 ILE A O 1
ATOM 759 N N . GLY A 1 102 ? 2.129 2.467 -6.965 1 84.81 102 GLY A N 1
ATOM 760 C CA . GLY A 1 102 ? 1.623 1.143 -7.293 1 84.81 102 GLY A CA 1
ATOM 761 C C . GLY A 1 102 ? 2.705 0.186 -7.754 1 84.81 102 GLY A C 1
ATOM 762 O O . GLY A 1 102 ? 3.871 0.57 -7.875 1 84.81 102 GLY A O 1
ATOM 763 N N . LEU A 1 103 ? 2.389 -1.089 -7.996 1 86.94 103 LEU A N 1
ATOM 764 C CA . LEU A 1 103 ? 3.33 -2.129 -8.391 1 86.94 103 LEU A CA 1
ATOM 765 C C . LEU A 1 103 ? 4.074 -1.731 -9.664 1 86.94 103 LEU A C 1
ATOM 767 O O . LEU A 1 103 ? 5.289 -1.918 -9.758 1 86.94 103 LEU A O 1
ATOM 771 N N . ASP A 1 104 ? 3.34 -1.208 -10.625 1 85.38 104 ASP A N 1
ATOM 772 C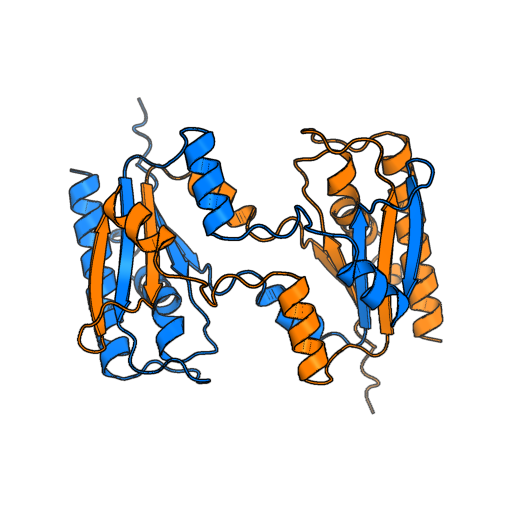 CA . ASP A 1 104 ? 3.971 -0.803 -11.883 1 85.38 104 ASP A CA 1
ATOM 773 C C . ASP A 1 104 ? 5.027 0.273 -11.641 1 85.38 104 ASP A C 1
ATOM 775 O O . ASP A 1 104 ? 6.102 0.241 -12.242 1 85.38 104 ASP A O 1
ATOM 779 N N . ASP A 1 105 ? 4.688 1.214 -10.82 1 85.81 105 ASP A N 1
ATOM 780 C CA . ASP A 1 105 ? 5.633 2.266 -10.461 1 85.81 105 ASP A CA 1
ATOM 781 C C . ASP A 1 105 ? 6.887 1.682 -9.812 1 85.81 105 ASP A C 1
ATOM 783 O O . ASP A 1 105 ? 8 2.135 -10.078 1 85.81 105 ASP A O 1
ATOM 787 N N . ILE A 1 106 ? 6.672 0.724 -8.961 1 88.75 106 ILE A N 1
ATOM 788 C CA . ILE A 1 106 ? 7.77 0.083 -8.242 1 88.75 106 ILE A CA 1
ATOM 789 C C . ILE A 1 106 ? 8.695 -0.623 -9.234 1 88.75 106 ILE A C 1
ATOM 791 O O . ILE A 1 106 ? 9.914 -0.437 -9.195 1 88.75 106 ILE A O 1
ATOM 795 N N . LEU A 1 107 ? 8.156 -1.382 -10.109 1 88.62 107 LEU A N 1
ATOM 796 C CA . LEU A 1 107 ? 8.945 -2.123 -11.086 1 88.62 107 LEU A CA 1
ATOM 797 C C . LEU A 1 107 ? 9.68 -1.171 -12.023 1 88.62 107 LEU A C 1
ATOM 799 O O . LEU A 1 107 ? 10.836 -1.413 -12.383 1 88.62 107 LEU A O 1
ATOM 803 N N . ASP A 1 108 ? 9.031 -0.112 -12.438 1 87.44 108 ASP A N 1
ATOM 804 C CA . ASP A 1 108 ? 9.68 0.901 -13.266 1 87.44 108 ASP A CA 1
ATOM 805 C C . ASP A 1 108 ? 10.836 1.557 -12.516 1 87.44 108 ASP A C 1
ATOM 807 O O . ASP A 1 108 ? 11.891 1.808 -13.102 1 87.44 108 ASP A O 1
ATOM 811 N N . GLY A 1 109 ? 10.602 1.833 -11.281 1 86.12 109 GLY A N 1
ATOM 812 C CA . GLY A 1 109 ? 11.656 2.404 -10.461 1 86.12 109 GLY A CA 1
ATOM 813 C C . GLY A 1 109 ? 12.875 1.51 -10.344 1 86.12 109 GLY A C 1
ATOM 814 O O . GLY A 1 109 ? 14.008 1.98 -10.461 1 86.12 109 GLY A O 1
ATOM 815 N N . LEU A 1 110 ? 12.648 0.28 -10.156 1 88.88 110 LEU A N 1
ATOM 816 C CA . LEU A 1 110 ? 13.742 -0.684 -10.078 1 88.88 110 LEU A CA 1
ATOM 817 C C . LEU A 1 110 ? 14.508 -0.744 -11.391 1 88.88 110 LEU A C 1
ATOM 819 O O . LEU A 1 110 ? 15.742 -0.8 -11.398 1 88.88 110 LEU A O 1
ATOM 823 N N . ARG A 1 111 ? 13.789 -0.749 -12.469 1 87.75 111 ARG A N 1
ATOM 824 C CA . ARG A 1 111 ? 14.406 -0.808 -13.789 1 87.75 111 ARG A CA 1
ATOM 825 C C . ARG A 1 111 ? 15.297 0.407 -14.031 1 87.75 111 ARG A C 1
ATOM 827 O O . ARG A 1 111 ? 16.422 0.271 -14.5 1 87.75 111 ARG A O 1
ATOM 834 N N . LEU A 1 112 ? 14.805 1.599 -13.695 1 85.81 112 LEU A N 1
ATOM 835 C CA . LEU A 1 112 ? 15.523 2.852 -13.906 1 85.81 112 LEU A CA 1
ATOM 836 C C . LEU A 1 112 ? 16.828 2.875 -13.109 1 85.81 112 LEU A C 1
ATOM 838 O O . LEU A 1 112 ? 17.828 3.416 -13.578 1 85.81 112 LEU A O 1
ATOM 842 N N . ARG A 1 113 ? 16.828 2.186 -11.953 1 87.69 113 ARG A N 1
ATOM 843 C CA . ARG A 1 113 ? 18 2.164 -11.078 1 87.69 113 ARG A CA 1
ATOM 844 C C . ARG A 1 113 ? 18.875 0.953 -11.367 1 87.69 113 ARG A C 1
ATOM 846 O O . ARG A 1 113 ? 19.875 0.717 -10.672 1 87.69 113 ARG A O 1
ATOM 853 N N . GLU A 1 114 ? 18.484 0.131 -12.367 1 88.12 114 GLU A N 1
ATOM 854 C CA . GLU A 1 114 ? 19.172 -1.102 -12.719 1 88.12 114 GLU A CA 1
ATOM 855 C C . GLU A 1 114 ? 19.281 -2.037 -11.516 1 88.12 114 GLU A C 1
ATOM 857 O O . GLU A 1 114 ? 20.312 -2.662 -11.289 1 88.12 114 GLU A O 1
ATOM 862 N N . ALA A 1 115 ? 18.234 -1.969 -10.766 1 88.25 115 ALA A N 1
ATOM 863 C CA . ALA A 1 115 ? 18.188 -2.744 -9.531 1 88.25 115 ALA A CA 1
ATOM 864 C C . ALA A 1 115 ? 17.203 -3.902 -9.641 1 88.25 115 ALA A C 1
ATOM 866 O O . ALA A 1 115 ? 16.828 -4.504 -8.633 1 88.25 115 ALA A O 1
ATOM 867 N N . VAL A 1 116 ? 16.797 -4.219 -10.805 1 86.69 116 VAL A N 1
ATOM 868 C CA . VAL A 1 116 ? 15.906 -5.359 -10.992 1 86.69 116 VAL A CA 1
ATOM 869 C C . VAL A 1 116 ? 16.656 -6.656 -10.703 1 86.69 116 VAL A C 1
ATOM 871 O O . VAL A 1 116 ? 17.766 -6.867 -11.203 1 86.69 116 VAL A O 1
ATOM 874 N N . PRO A 1 117 ? 16.078 -7.461 -9.828 1 88.44 117 PRO A N 1
ATOM 875 C CA . PRO A 1 117 ? 16.766 -8.711 -9.523 1 88.44 117 PRO A CA 1
ATOM 876 C C . PRO A 1 117 ? 17.094 -9.523 -10.773 1 88.44 117 PRO A C 1
ATOM 878 O O . PRO A 1 117 ? 16.328 -9.508 -11.742 1 88.44 117 PRO A O 1
ATOM 881 N N . LYS A 1 118 ? 18.219 -10.188 -10.641 1 84.12 118 LYS A N 1
ATOM 882 C CA . LYS A 1 118 ? 18.672 -11.031 -11.742 1 84.12 118 LYS A CA 1
ATOM 883 C C . LYS A 1 118 ? 17.609 -12.047 -12.133 1 84.12 118 LYS A C 1
ATOM 885 O O . LYS A 1 118 ? 17.297 -12.211 -13.312 1 84.12 118 LYS A O 1
ATOM 890 N N . HIS A 1 119 ? 17.188 -12.672 -11.117 1 95.06 119 HIS A N 1
ATOM 891 C CA . HIS A 1 119 ? 16.109 -13.641 -11.312 1 95.06 119 HIS A CA 1
ATOM 892 C C . HIS A 1 119 ? 14.773 -13.062 -10.852 1 95.06 119 HIS A C 1
ATOM 894 O O . HIS A 1 119 ? 14.664 -12.555 -9.734 1 95.06 119 HIS A O 1
ATOM 900 N N . ARG A 1 120 ? 13.789 -13.062 -11.758 1 96.44 120 ARG A N 1
ATOM 901 C CA . ARG A 1 120 ? 12.422 -12.633 -11.453 1 96.44 120 ARG A CA 1
ATOM 902 C C . ARG A 1 120 ? 11.406 -13.406 -12.281 1 96.44 120 ARG A C 1
ATOM 904 O O . ARG A 1 120 ? 11.68 -13.758 -13.438 1 96.44 120 ARG A O 1
ATOM 911 N N . ALA A 1 121 ? 10.297 -13.617 -11.672 1 98.06 121 ALA A N 1
ATOM 912 C CA . ALA A 1 121 ? 9.25 -14.352 -12.375 1 98.06 121 ALA A CA 1
ATOM 913 C C . ALA A 1 121 ? 7.863 -13.969 -11.867 1 98.06 121 ALA A C 1
ATOM 915 O O . ALA A 1 121 ? 7.723 -13.531 -10.719 1 98.06 121 ALA A O 1
ATOM 916 N N . LEU A 1 122 ? 6.945 -14.086 -12.75 1 97.75 122 LEU A N 1
ATOM 917 C CA . LEU A 1 122 ? 5.527 -14.031 -12.414 1 97.75 122 LEU A CA 1
ATOM 918 C C . LEU A 1 122 ? 4.887 -15.414 -12.539 1 97.75 122 LEU A C 1
ATOM 920 O O . LEU A 1 122 ? 5.031 -16.078 -13.57 1 97.75 122 LEU A O 1
ATOM 924 N N . VAL A 1 123 ? 4.309 -15.844 -11.508 1 98.62 123 VAL A N 1
ATOM 925 C CA . VAL A 1 123 ? 3.455 -17.031 -11.547 1 98.62 123 VAL A CA 1
ATOM 926 C C . VAL A 1 123 ? 1.989 -16.609 -11.625 1 98.62 123 VAL A C 1
ATOM 928 O O . VAL A 1 123 ? 1.431 -16.094 -10.648 1 98.62 123 VAL A O 1
ATOM 931 N N . GLY A 1 124 ? 1.422 -16.797 -12.789 1 98.06 124 GLY A N 1
ATOM 932 C CA . GLY A 1 124 ? 0.02 -16.484 -13.008 1 98.06 124 GLY A CA 1
ATOM 933 C C . GLY A 1 124 ? -0.888 -17.703 -12.906 1 98.06 124 GLY A C 1
ATOM 934 O O . GLY A 1 124 ? -0.528 -18.781 -13.352 1 98.06 124 GLY A O 1
ATOM 935 N N . ILE A 1 125 ? -2.051 -17.484 -12.328 1 98.62 125 ILE A N 1
ATOM 936 C CA . ILE A 1 125 ? -3.057 -18.531 -12.227 1 98.62 125 ILE A CA 1
ATOM 937 C C . ILE A 1 125 ? -4.375 -18.047 -12.828 1 98.62 125 ILE A C 1
ATOM 939 O O . ILE A 1 125 ? -4.883 -16.984 -12.445 1 98.62 125 ILE A O 1
ATOM 943 N N . GLN A 1 126 ? -4.922 -18.766 -13.727 1 98.56 126 GLN A N 1
ATOM 944 C CA . GLN A 1 126 ? -6.156 -18.391 -14.406 1 98.56 126 GLN A CA 1
ATOM 945 C C . GLN A 1 126 ? -7.355 -18.469 -13.469 1 98.56 126 GLN A C 1
ATOM 947 O O . GLN A 1 126 ? -7.695 -19.562 -12.984 1 98.56 126 GLN A O 1
ATOM 952 N N . PRO A 1 127 ? -8.016 -17.359 -13.234 1 98 127 PRO A N 1
ATOM 953 C CA . PRO A 1 127 ? -9.227 -17.422 -12.414 1 98 127 PRO A CA 1
ATOM 954 C C . PRO A 1 127 ? -10.445 -17.906 -13.188 1 98 127 PRO A C 1
ATOM 956 O O . PRO A 1 127 ? -10.461 -17.859 -14.422 1 98 127 PRO A O 1
ATOM 959 N N . ALA A 1 128 ? -11.391 -18.438 -12.453 1 98.12 128 ALA A N 1
ATOM 960 C CA . ALA A 1 128 ? -12.703 -18.734 -13.016 1 98.12 128 ALA A CA 1
ATOM 961 C C . ALA A 1 128 ? -13.695 -17.609 -12.75 1 98.12 128 ALA A C 1
ATOM 963 O O . ALA A 1 128 ? -14.477 -17.234 -13.625 1 98.12 128 ALA A O 1
ATOM 964 N N . VAL A 1 129 ? -13.641 -17.094 -11.516 1 96.38 129 VAL A N 1
ATOM 965 C CA . VAL A 1 129 ? -14.586 -16.078 -11.055 1 96.38 129 VAL A CA 1
ATOM 966 C C . VAL A 1 129 ? -13.828 -14.953 -10.352 1 96.38 129 VAL A C 1
ATOM 968 O O . VAL A 1 129 ? -12.898 -15.203 -9.578 1 96.38 129 VAL A O 1
ATOM 971 N N . LEU A 1 130 ? -14.195 -13.703 -10.703 1 94.81 130 LEU A N 1
ATOM 972 C CA . LEU A 1 130 ? -13.578 -12.547 -10.07 1 94.81 130 LEU A CA 1
ATOM 973 C C . LEU A 1 130 ? -14.625 -11.68 -9.375 1 94.81 130 LEU A C 1
ATOM 975 O O . LEU A 1 130 ? -14.469 -10.461 -9.289 1 94.81 130 LEU A O 1
ATOM 979 N N . THR A 1 131 ? -15.641 -12.289 -8.875 1 94.94 131 THR A N 1
ATOM 980 C CA . THR A 1 131 ? -16.703 -11.586 -8.164 1 94.94 131 THR A CA 1
ATOM 981 C C . THR A 1 131 ? -16.469 -11.625 -6.656 1 94.94 131 THR A C 1
ATOM 983 O O . THR A 1 131 ? -15.562 -12.312 -6.18 1 94.94 131 THR A O 1
ATOM 986 N N . ILE A 1 132 ? -17.297 -10.852 -5.914 1 94.25 132 ILE A N 1
ATOM 987 C CA . ILE A 1 132 ? -17.188 -10.773 -4.465 1 94.25 132 ILE A CA 1
ATOM 988 C C . ILE A 1 132 ? -17.391 -12.164 -3.857 1 94.25 132 ILE A C 1
ATOM 990 O O . ILE A 1 132 ? -18.344 -12.867 -4.199 1 94.25 132 ILE A O 1
ATOM 994 N N . GLY A 1 133 ? -16.438 -12.625 -3.143 1 94.56 133 GLY A N 1
ATOM 995 C CA . GLY A 1 133 ? -16.453 -13.914 -2.48 1 94.56 133 GLY A CA 1
ATOM 996 C C . GLY A 1 133 ? -15.195 -14.18 -1.671 1 94.56 133 GLY A C 1
ATOM 997 O O . GLY A 1 133 ? -14.125 -13.648 -1.98 1 94.56 133 GLY A O 1
ATOM 998 N N . GLU A 1 134 ? -15.273 -15.07 -0.67 1 93.88 134 GLU A N 1
ATOM 999 C CA . GLU A 1 134 ? -14.164 -15.273 0.26 1 93.88 134 GLU A CA 1
ATOM 1000 C C . GLU A 1 134 ? -13.461 -16.609 0 1 93.88 134 GLU A C 1
ATOM 1002 O O . GLU A 1 134 ? -12.555 -16.984 0.74 1 93.88 134 GLU A O 1
ATOM 1007 N N . HIS A 1 135 ? -13.898 -17.281 -1.04 1 96.75 135 HIS A N 1
ATOM 1008 C CA . HIS A 1 135 ? -13.312 -18.578 -1.316 1 96.75 135 HIS A CA 1
ATOM 1009 C C . HIS A 1 135 ? -12.914 -18.719 -2.781 1 96.75 135 HIS A C 1
ATOM 1011 O O . HIS A 1 135 ? -13.594 -18.188 -3.664 1 96.75 135 HIS A O 1
ATOM 1017 N N . LEU A 1 136 ? -11.93 -19.453 -2.947 1 98.31 136 LEU A N 1
ATOM 1018 C CA . LEU A 1 136 ? -11.539 -19.812 -4.309 1 98.31 136 LEU A CA 1
ATOM 1019 C C . LEU A 1 136 ? -12.484 -20.844 -4.895 1 98.31 136 LEU A C 1
ATOM 1021 O O . LEU A 1 136 ? -13 -21.703 -4.172 1 98.31 136 LEU A O 1
ATOM 1025 N N . THR A 1 137 ? -12.703 -20.719 -6.219 1 98.38 137 THR A N 1
ATOM 1026 C CA . THR A 1 137 ? -13.383 -21.812 -6.887 1 98.38 137 THR A CA 1
ATOM 1027 C C . THR A 1 137 ? -12.547 -23.094 -6.82 1 98.38 137 THR A C 1
ATOM 1029 O O . THR A 1 137 ? -11.336 -23.031 -6.605 1 98.38 137 THR A O 1
ATOM 1032 N N . ALA A 1 138 ? -13.172 -24.266 -6.992 1 98.38 138 ALA A N 1
ATOM 1033 C CA . ALA A 1 138 ? -12.531 -25.562 -6.809 1 98.38 138 ALA A CA 1
ATOM 1034 C C . ALA A 1 138 ? -11.312 -25.703 -7.711 1 98.38 138 ALA A C 1
ATOM 1036 O O . ALA A 1 138 ? -10.25 -26.156 -7.262 1 98.38 138 ALA A O 1
ATOM 1037 N N . ASP A 1 139 ? -11.414 -25.344 -8.938 1 98.56 139 ASP A N 1
ATOM 1038 C CA . ASP A 1 139 ? -10.328 -25.484 -9.906 1 98.56 139 ASP A CA 1
ATOM 1039 C C . ASP A 1 139 ? -9.117 -24.641 -9.492 1 98.56 139 ASP A C 1
ATOM 1041 O O . ASP A 1 139 ? -7.98 -25.094 -9.578 1 98.56 139 ASP A O 1
ATOM 1045 N N . VAL A 1 140 ? -9.43 -23.422 -9.039 1 98.75 140 VAL A N 1
ATOM 1046 C CA . VAL A 1 140 ? -8.352 -22.516 -8.664 1 98.75 140 VAL A CA 1
ATOM 1047 C C . VAL A 1 140 ? -7.754 -22.938 -7.324 1 98.75 140 VAL A C 1
ATOM 1049 O O . VAL A 1 140 ? -6.543 -22.844 -7.125 1 98.75 140 VAL A O 1
ATOM 1052 N N . ALA A 1 141 ? -8.578 -23.391 -6.43 1 98.69 141 ALA A N 1
ATOM 1053 C CA . ALA A 1 141 ? -8.086 -23.906 -5.16 1 98.69 141 ALA A CA 1
ATOM 1054 C C . ALA A 1 141 ? -7.121 -25.078 -5.383 1 98.69 141 ALA A C 1
ATOM 1056 O O . ALA A 1 141 ? -6.098 -25.188 -4.703 1 98.69 141 ALA A O 1
ATOM 1057 N N . ALA A 1 142 ? -7.434 -25.906 -6.344 1 98.56 142 ALA A N 1
ATOM 1058 C CA . ALA A 1 142 ? -6.605 -27.078 -6.66 1 98.56 142 ALA A CA 1
ATOM 1059 C C . ALA A 1 142 ? -5.266 -26.641 -7.258 1 98.56 142 ALA A C 1
ATOM 1061 O O . ALA A 1 142 ? -4.305 -27.422 -7.254 1 98.56 142 ALA A O 1
ATOM 1062 N N . ALA A 1 143 ? -5.219 -25.453 -7.758 1 98.69 143 ALA A N 1
ATOM 1063 C CA . ALA A 1 143 ? -4.008 -24.938 -8.398 1 98.69 143 ALA A CA 1
ATOM 1064 C C . ALA A 1 143 ? -3.004 -24.453 -7.363 1 98.69 143 ALA A C 1
ATOM 1066 O O . ALA A 1 143 ? -1.826 -24.25 -7.672 1 98.69 143 ALA A O 1
ATOM 1067 N N . VAL A 1 144 ? -3.414 -24.141 -6.121 1 98.81 144 VAL A N 1
ATOM 1068 C CA . VAL A 1 144 ? -2.584 -23.516 -5.098 1 98.81 144 VAL A CA 1
ATOM 1069 C C . VAL A 1 144 ? -1.376 -24.391 -4.797 1 98.81 144 VAL A C 1
ATOM 1071 O O . VAL A 1 144 ? -0.231 -23.953 -4.926 1 98.81 144 VAL A O 1
ATOM 1074 N N . PRO A 1 145 ? -1.58 -25.703 -4.453 1 98.62 145 PRO A N 1
ATOM 1075 C CA . PRO A 1 145 ? -0.393 -26.531 -4.211 1 98.62 145 PRO A CA 1
ATOM 1076 C C . PRO A 1 145 ? 0.464 -26.719 -5.461 1 98.62 145 PRO A C 1
ATOM 1078 O O . PRO A 1 145 ? 1.688 -26.828 -5.359 1 98.62 145 PRO A O 1
ATOM 1081 N N . LYS A 1 146 ? -0.146 -26.75 -6.652 1 98.44 146 LYS A N 1
ATOM 1082 C CA . LYS A 1 146 ? 0.594 -26.891 -7.906 1 98.44 146 LYS A CA 1
ATOM 1083 C C . LYS A 1 146 ? 1.487 -25.672 -8.148 1 98.44 146 LYS A C 1
ATOM 1085 O O . LYS A 1 146 ? 2.646 -25.812 -8.539 1 98.44 146 LYS A O 1
ATOM 1090 N N . ALA A 1 147 ? 0.913 -24.531 -7.945 1 98.81 147 ALA A N 1
ATOM 1091 C CA . ALA A 1 147 ? 1.683 -23.297 -8.094 1 98.81 147 ALA A CA 1
ATOM 1092 C C . ALA A 1 147 ? 2.848 -23.25 -7.109 1 98.81 147 ALA A C 1
ATOM 1094 O O . ALA A 1 147 ? 3.963 -22.875 -7.477 1 98.81 147 ALA A O 1
ATOM 1095 N N . ALA A 1 148 ? 2.588 -23.625 -5.863 1 98.69 148 ALA A N 1
ATOM 1096 C CA . ALA A 1 148 ? 3.633 -23.656 -4.844 1 98.69 148 ALA A CA 1
ATOM 1097 C C . ALA A 1 148 ? 4.773 -24.578 -5.258 1 98.69 148 ALA A C 1
ATOM 1099 O O . ALA A 1 148 ? 5.949 -24.234 -5.125 1 98.69 148 ALA A O 1
ATOM 1100 N N . GLU A 1 149 ? 4.426 -25.734 -5.762 1 98.06 149 GLU A N 1
ATOM 1101 C CA . GLU A 1 149 ? 5.438 -26.688 -6.234 1 98.06 149 GLU A CA 1
ATOM 1102 C C . GLU A 1 149 ? 6.246 -26.094 -7.387 1 98.06 149 GLU A C 1
ATOM 1104 O O . GLU A 1 149 ? 7.469 -26.234 -7.43 1 98.06 149 GLU A O 1
ATOM 1109 N N . SER A 1 150 ? 5.543 -25.469 -8.289 1 98.31 150 SER A N 1
ATOM 1110 C CA . SER A 1 150 ? 6.211 -24.828 -9.414 1 98.31 150 SER A CA 1
ATOM 1111 C C . SER A 1 150 ? 7.199 -23.766 -8.945 1 98.31 150 SER A C 1
ATOM 1113 O O . SER A 1 150 ? 8.289 -23.625 -9.508 1 98.31 150 SER A O 1
ATOM 1115 N N . ILE A 1 151 ? 6.816 -22.969 -7.945 1 98.56 151 ILE A N 1
ATOM 1116 C CA . ILE A 1 151 ? 7.668 -21.922 -7.375 1 98.56 151 ILE A CA 1
ATOM 1117 C C . ILE A 1 151 ? 8.922 -22.562 -6.781 1 98.56 151 ILE A C 1
ATOM 1119 O O . ILE A 1 151 ? 10.039 -22.109 -7.051 1 98.56 151 ILE A O 1
ATOM 1123 N N . LEU A 1 152 ? 8.789 -23.641 -6.016 1 97.88 152 LEU A N 1
ATOM 1124 C CA . LEU A 1 152 ? 9.93 -24.297 -5.379 1 97.88 152 LEU A CA 1
ATOM 1125 C C . LEU A 1 152 ? 10.859 -24.906 -6.422 1 97.88 152 LEU A C 1
ATOM 1127 O O . LEU A 1 152 ? 12.086 -24.859 -6.266 1 97.88 152 LEU A O 1
ATOM 1131 N N . GLN A 1 153 ? 10.266 -25.469 -7.453 1 97.69 153 GLN A N 1
ATOM 1132 C CA . GLN A 1 153 ? 11.078 -26.016 -8.539 1 97.69 153 GLN A CA 1
ATOM 1133 C C . GLN A 1 153 ? 11.883 -24.922 -9.227 1 97.69 153 GLN A C 1
ATOM 1135 O O . GLN A 1 153 ? 13.062 -25.109 -9.523 1 97.69 153 GLN A O 1
ATOM 1140 N N . LEU A 1 154 ? 11.219 -23.812 -9.484 1 97.69 154 LEU A N 1
ATOM 1141 C CA . LEU A 1 154 ? 11.891 -22.688 -10.117 1 97.69 154 LEU A CA 1
ATOM 1142 C C . LEU A 1 154 ? 13.055 -22.203 -9.266 1 97.69 154 LEU A C 1
ATOM 1144 O O . LEU A 1 154 ? 14.148 -21.938 -9.781 1 97.69 154 LEU A O 1
ATOM 1148 N N . ILE A 1 155 ? 12.844 -22.078 -7.961 1 96.5 155 ILE A N 1
ATOM 1149 C CA . ILE A 1 155 ? 13.867 -21.625 -7.023 1 96.5 155 ILE A CA 1
ATOM 1150 C C . ILE A 1 155 ? 15.039 -22.609 -7.016 1 96.5 155 ILE A C 1
ATOM 1152 O O . ILE A 1 155 ? 16.203 -22.188 -6.957 1 96.5 155 ILE A O 1
ATOM 1156 N N . HIS A 1 156 ? 14.75 -23.891 -7.082 1 94.94 156 HIS A N 1
ATOM 1157 C CA . HIS A 1 156 ? 15.805 -24.906 -7.16 1 94.94 156 HIS A CA 1
ATOM 1158 C C . HIS A 1 156 ? 16.656 -24.703 -8.406 1 94.94 156 HIS A C 1
ATOM 1160 O O . HIS A 1 156 ? 17.891 -24.812 -8.344 1 94.94 156 HIS A O 1
ATOM 1166 N N . ILE A 1 157 ? 16.031 -24.406 -9.477 1 95.38 157 ILE A N 1
ATOM 1167 C CA . ILE A 1 157 ? 16.734 -24.188 -10.734 1 95.38 157 ILE A CA 1
ATOM 1168 C C . ILE A 1 157 ? 17.625 -22.953 -10.609 1 95.38 157 ILE A C 1
ATOM 1170 O O . ILE A 1 157 ? 18.781 -22.969 -11.055 1 95.38 157 ILE A O 1
ATOM 1174 N N . TRP A 1 158 ? 17.078 -21.828 -9.984 1 94.75 158 TRP A N 1
ATOM 1175 C CA . TRP A 1 158 ? 17.828 -20.594 -9.828 1 94.75 158 TRP A CA 1
ATOM 1176 C C . TRP A 1 158 ? 19.047 -20.812 -8.938 1 94.75 158 TRP A C 1
ATOM 1178 O O . TRP A 1 158 ? 20.078 -20.156 -9.117 1 94.75 158 TRP A O 1
ATOM 1188 N N . ARG A 1 159 ? 19.016 -21.703 -7.965 1 91.81 159 ARG A N 1
ATOM 1189 C CA . ARG A 1 159 ? 20.078 -21.906 -6.98 1 91.81 159 ARG A CA 1
ATOM 1190 C C . ARG A 1 159 ? 21.109 -22.906 -7.48 1 91.81 159 ARG A C 1
ATOM 1192 O O . ARG A 1 159 ? 22.156 -23.078 -6.867 1 91.81 159 ARG A O 1
ATOM 1199 N N . SER A 1 160 ? 20.828 -23.578 -8.453 1 85.44 160 SER A N 1
ATOM 1200 C CA . SER A 1 160 ? 21.766 -24.547 -9.016 1 85.44 160 SER A CA 1
ATOM 1201 C C . SER A 1 160 ? 22.781 -23.875 -9.93 1 85.44 160 SER A C 1
ATOM 1203 O O . SER A 1 160 ? 22.5 -22.828 -10.523 1 85.44 160 SER A O 1
ATOM 1205 N N . MET B 1 1 ? -25.891 1.357 28.188 1 34.16 1 MET B N 1
ATOM 1206 C CA . MET B 1 1 ? -25.469 1.474 26.797 1 34.16 1 MET B CA 1
ATOM 1207 C C . MET B 1 1 ? -23.984 1.816 26.703 1 34.16 1 MET B C 1
ATOM 1209 O O . MET B 1 1 ? -23.562 2.857 27.203 1 34.16 1 MET B O 1
ATOM 1213 N N . ILE B 1 2 ? -23.078 0.984 26.641 1 41.31 2 ILE B N 1
ATOM 1214 C CA . ILE B 1 2 ? -21.656 1.265 26.766 1 41.31 2 ILE B CA 1
ATOM 1215 C C . ILE B 1 2 ? -21.234 2.264 25.703 1 41.31 2 ILE B C 1
ATOM 1217 O O . ILE B 1 2 ? -21.391 2.01 24.5 1 41.31 2 ILE B O 1
ATOM 1221 N N . THR B 1 3 ? -21.344 3.445 25.859 1 47.06 3 THR B N 1
ATOM 1222 C CA . THR B 1 3 ? -21.078 4.512 24.891 1 47.06 3 THR B CA 1
ATOM 1223 C C . THR B 1 3 ? -19.734 4.305 24.203 1 47.06 3 THR B C 1
ATOM 1225 O O . THR B 1 3 ? -18.688 4.305 24.859 1 47.06 3 THR B O 1
ATOM 1228 N N . ARG B 1 4 ? -19.781 3.465 23.266 1 58.66 4 ARG B N 1
ATOM 1229 C CA . ARG B 1 4 ? -18.531 3.191 22.562 1 58.66 4 ARG B CA 1
ATOM 1230 C C . ARG B 1 4 ? -17.812 4.488 22.203 1 58.66 4 ARG B C 1
ATOM 1232 O O . ARG B 1 4 ? -18.438 5.449 21.766 1 58.66 4 ARG B O 1
ATOM 1239 N N . GLN B 1 5 ? -16.672 4.719 22.844 1 74.12 5 GLN B N 1
ATOM 1240 C CA . GLN B 1 5 ? -15.867 5.898 22.562 1 74.12 5 GLN B CA 1
ATOM 1241 C C . GLN B 1 5 ? -15.609 6.043 21.062 1 74.12 5 GLN B C 1
ATOM 1243 O O . GLN B 1 5 ? -15.32 5.055 20.375 1 74.12 5 GLN B O 1
ATOM 1248 N N . GLU B 1 6 ? -15.977 7.133 20.453 1 83.75 6 GLU B N 1
ATOM 1249 C CA . GLU B 1 6 ? -15.742 7.457 19.062 1 83.75 6 GLU B CA 1
ATOM 1250 C C . GLU B 1 6 ? -14.289 7.195 18.672 1 83.75 6 GLU B C 1
ATOM 1252 O O . GLU B 1 6 ? -13.367 7.59 19.391 1 83.75 6 GLU B O 1
ATOM 1257 N N . THR B 1 7 ? -14.172 6.375 17.609 1 91.88 7 THR B N 1
ATOM 1258 C CA . THR B 1 7 ? -12.828 6.07 17.125 1 91.88 7 THR B CA 1
ATOM 1259 C C . THR B 1 7 ? -12.445 7 15.969 1 91.88 7 THR B C 1
ATOM 1261 O O . THR B 1 7 ? -13.219 7.184 15.031 1 91.88 7 THR B O 1
ATOM 1264 N N . ILE B 1 8 ? -11.312 7.699 16.1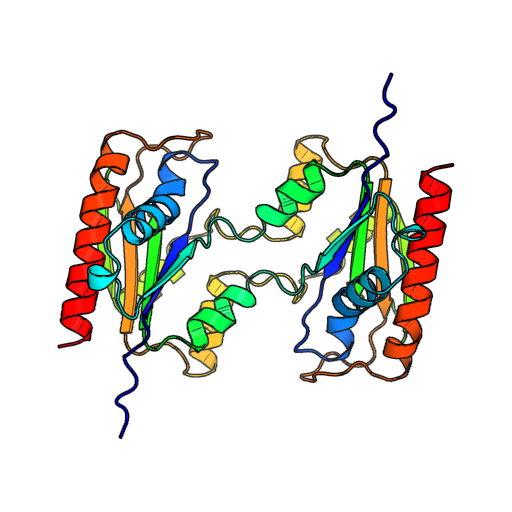41 1 96.75 8 ILE B N 1
ATOM 1265 C CA . ILE B 1 8 ? -10.828 8.617 15.117 1 96.75 8 ILE B CA 1
ATOM 1266 C C . ILE B 1 8 ? -9.5 8.117 14.555 1 96.75 8 ILE B C 1
ATOM 1268 O O . ILE B 1 8 ? -8.555 7.859 15.312 1 96.75 8 ILE B O 1
ATOM 1272 N N . LEU B 1 9 ? -9.484 7.906 13.25 1 97.19 9 LEU B N 1
ATOM 1273 C CA . LEU B 1 9 ? -8.242 7.531 12.578 1 97.19 9 LEU B CA 1
ATOM 1274 C C . LEU B 1 9 ? -7.445 8.766 12.18 1 97.19 9 LEU B C 1
ATOM 1276 O O . LEU B 1 9 ? -7.977 9.672 11.531 1 97.19 9 LEU B O 1
ATOM 1280 N N . VAL B 1 10 ? -6.207 8.859 12.633 1 98.31 10 VAL B N 1
ATOM 1281 C CA . VAL B 1 10 ? -5.25 9.852 12.148 1 98.31 10 VAL B CA 1
ATOM 1282 C C . VAL B 1 10 ? -4.176 9.172 11.305 1 98.31 10 VAL B C 1
ATOM 1284 O O . VAL B 1 10 ? -3.377 8.391 11.828 1 98.31 10 VAL B O 1
ATOM 1287 N N . LEU B 1 11 ? -4.215 9.516 10.016 1 97.12 11 LEU B N 1
ATOM 1288 C CA . LEU B 1 11 ? -3.332 8.867 9.055 1 97.12 11 LEU B CA 1
ATOM 1289 C C . LEU B 1 11 ? -2.283 9.844 8.531 1 97.12 11 LEU B C 1
ATOM 1291 O O . LEU B 1 11 ? -2.625 10.867 7.941 1 97.12 11 LEU B O 1
ATOM 1295 N N . GLY B 1 12 ? -1.015 9.523 8.766 1 97.19 12 GLY B N 1
ATOM 1296 C CA . GLY B 1 12 ? 0.077 10.281 8.18 1 97.19 12 GLY B CA 1
ATOM 1297 C C . GLY B 1 12 ? 0.545 9.734 6.848 1 97.19 12 GLY B C 1
ATOM 1298 O O . GLY B 1 12 ? 0.858 8.547 6.738 1 97.19 12 GLY B O 1
ATOM 1299 N N . LEU B 1 13 ? 0.582 10.562 5.883 1 95.19 13 LEU B N 1
ATOM 1300 C CA . LEU B 1 13 ? 1.045 10.164 4.559 1 95.19 13 LEU B CA 1
ATOM 1301 C C . LEU B 1 13 ? 2.316 10.922 4.18 1 95.19 13 LEU B C 1
ATOM 1303 O O . LEU B 1 13 ? 2.586 12 4.711 1 95.19 13 LEU B O 1
ATOM 1307 N N . GLY B 1 14 ? 3.055 10.359 3.312 1 93.62 14 GLY B N 1
ATOM 1308 C CA . GLY B 1 14 ? 4.254 11 2.793 1 93.62 14 GLY B CA 1
ATOM 1309 C C . GLY B 1 14 ? 5.379 10.016 2.52 1 93.62 14 GLY B C 1
ATOM 1310 O O . GLY B 1 14 ? 5.297 8.852 2.898 1 93.62 14 GLY B O 1
ATOM 1311 N N . ASN B 1 15 ? 6.336 10.539 1.947 1 92.62 15 ASN B N 1
ATOM 1312 C CA . ASN B 1 15 ? 7.527 9.766 1.619 1 92.62 15 ASN B CA 1
ATOM 1313 C C . ASN B 1 15 ? 8.719 10.18 2.48 1 92.62 15 ASN B C 1
ATOM 1315 O O . ASN B 1 15 ? 9.266 11.273 2.311 1 92.62 15 ASN B O 1
ATOM 1319 N N . ILE B 1 16 ? 9.133 9.25 3.277 1 92.94 16 ILE B N 1
ATOM 1320 C CA . ILE B 1 16 ? 10.156 9.555 4.273 1 92.94 16 ILE B CA 1
ATOM 1321 C C . ILE B 1 16 ? 11.5 9.773 3.584 1 92.94 16 ILE B C 1
ATOM 1323 O O . ILE B 1 16 ? 12.453 10.266 4.199 1 92.94 16 ILE B O 1
ATOM 1327 N N . LEU B 1 17 ? 11.57 9.445 2.256 1 89.81 17 LEU B N 1
ATOM 1328 C CA . LEU B 1 17 ? 12.82 9.609 1.521 1 89.81 17 LEU B CA 1
ATOM 1329 C C . LEU B 1 17 ? 12.875 10.977 0.842 1 89.81 17 LEU B C 1
ATOM 1331 O O . LEU B 1 17 ? 13.891 11.336 0.251 1 89.81 17 LEU B O 1
ATOM 1335 N N . LEU B 1 18 ? 11.773 11.812 0.907 1 94.31 18 LEU B N 1
ATOM 1336 C CA . LEU B 1 18 ? 11.695 13.125 0.278 1 94.31 18 LEU B CA 1
ATOM 1337 C C . LEU B 1 18 ? 11.508 14.219 1.323 1 94.31 18 LEU B C 1
ATOM 1339 O O . LEU B 1 18 ? 10.398 14.742 1.488 1 94.31 18 LEU B O 1
ATOM 1343 N N . SER B 1 19 ? 12.469 14.68 1.906 1 96.19 19 SER B N 1
ATOM 1344 C CA . SER B 1 19 ? 12.578 15.727 2.914 1 96.19 19 SER B CA 1
ATOM 1345 C C . SER B 1 19 ? 11.203 16.125 3.441 1 96.19 19 SER B C 1
ATOM 1347 O O . SER B 1 19 ? 10.531 15.336 4.109 1 96.19 19 SER B O 1
ATOM 1349 N N . ASP B 1 20 ? 10.695 17.25 3.023 1 97.81 20 ASP B N 1
ATOM 1350 C CA . ASP B 1 20 ? 9.508 17.812 3.645 1 97.81 20 ASP B CA 1
ATOM 1351 C C . ASP B 1 20 ? 8.266 17 3.297 1 97.81 20 ASP B C 1
ATOM 1353 O O . ASP B 1 20 ? 7.223 17.141 3.943 1 97.81 20 ASP B O 1
ATOM 1357 N N . GLU B 1 21 ? 8.328 16.062 2.355 1 96.38 21 GLU B N 1
ATOM 1358 C CA . GLU B 1 21 ? 7.203 15.195 2.014 1 96.38 21 GLU B CA 1
ATOM 1359 C C . GLU B 1 21 ? 6.875 14.234 3.154 1 96.38 21 GLU B C 1
ATOM 1361 O O . GLU B 1 21 ? 5.75 13.742 3.252 1 96.38 21 GLU B O 1
ATOM 1366 N N . ALA B 1 22 ? 7.82 14.07 4.078 1 96.94 22 ALA B N 1
ATOM 1367 C CA . ALA B 1 22 ? 7.699 13.109 5.164 1 96.94 22 ALA B CA 1
ATOM 1368 C C . ALA B 1 22 ? 6.887 13.68 6.32 1 96.94 22 ALA B C 1
ATOM 1370 O O . ALA B 1 22 ? 6.613 12.984 7.301 1 96.94 22 ALA B O 1
ATOM 1371 N N . VAL B 1 23 ? 6.453 14.875 6.199 1 98.19 23 VAL B N 1
ATOM 1372 C CA . VAL B 1 23 ? 5.961 15.625 7.352 1 98.19 23 VAL B CA 1
ATOM 1373 C C . VAL B 1 23 ? 4.711 14.945 7.91 1 98.19 23 VAL B C 1
ATOM 1375 O O . VAL B 1 23 ? 4.488 14.938 9.125 1 98.19 23 VAL B O 1
ATOM 1378 N N . GLY B 1 24 ? 3.857 14.422 7.062 1 98 24 GLY B N 1
ATOM 1379 C CA . GLY B 1 24 ? 2.68 13.711 7.539 1 98 24 GLY B CA 1
ATOM 1380 C C . GLY B 1 24 ? 3.012 12.57 8.484 1 98 24 GLY B C 1
ATOM 1381 O O . GLY B 1 24 ? 2.359 12.406 9.516 1 98 24 GLY B O 1
ATOM 1382 N N . VAL B 1 25 ? 4.023 11.789 8.156 1 97.31 25 VAL B N 1
ATOM 1383 C CA . VAL B 1 25 ? 4.492 10.672 8.969 1 97.31 25 VAL B CA 1
ATOM 1384 C C . VAL B 1 25 ? 5.051 11.188 10.289 1 97.31 25 VAL B C 1
ATOM 1386 O O . VAL B 1 25 ? 4.762 10.633 11.352 1 97.31 25 VAL B O 1
ATOM 1389 N N . ASP B 1 26 ? 5.73 12.242 10.242 1 98.31 26 ASP B N 1
ATOM 1390 C CA . ASP B 1 26 ? 6.367 12.805 11.43 1 98.31 26 ASP B CA 1
ATOM 1391 C C . ASP B 1 26 ? 5.324 13.344 12.406 1 98.31 26 ASP B C 1
ATOM 1393 O O . ASP B 1 26 ? 5.508 13.266 13.625 1 98.31 26 ASP B O 1
ATOM 1397 N N . VAL B 1 27 ? 4.293 13.922 11.875 1 98.75 27 VAL B N 1
ATOM 1398 C CA . VAL B 1 27 ? 3.225 14.43 12.727 1 98.75 27 VAL B CA 1
ATOM 1399 C C . VAL B 1 27 ? 2.596 13.273 13.5 1 98.75 27 VAL B C 1
ATOM 1401 O O . VAL B 1 27 ? 2.354 13.375 14.711 1 98.75 27 VAL B O 1
ATOM 1404 N N . VAL B 1 28 ? 2.324 12.156 12.828 1 98.44 28 VAL B N 1
ATOM 1405 C CA . VAL B 1 28 ? 1.724 10.992 13.477 1 98.44 28 VAL B CA 1
ATOM 1406 C C . VAL B 1 28 ? 2.674 10.445 14.539 1 98.44 28 VAL B C 1
ATOM 1408 O O . VAL B 1 28 ? 2.246 10.086 15.641 1 98.44 28 VAL B O 1
ATOM 1411 N N . LYS B 1 29 ? 3.945 10.391 14.188 1 97.94 29 LYS B N 1
ATOM 1412 C CA . LYS B 1 29 ? 4.941 9.961 15.164 1 97.94 29 LYS B CA 1
ATOM 1413 C C . LYS B 1 29 ? 4.93 10.859 16.391 1 97.94 29 LYS B C 1
ATOM 1415 O O . LYS B 1 29 ? 4.992 10.375 17.531 1 97.94 29 LYS B O 1
ATOM 1420 N N . HIS B 1 30 ? 4.867 12.125 16.156 1 98.44 30 HIS B N 1
ATOM 1421 C CA . HIS B 1 30 ? 4.793 13.086 17.25 1 98.44 30 HIS B CA 1
ATOM 1422 C C . HIS B 1 30 ? 3.588 12.812 18.156 1 98.44 30 HIS B C 1
ATOM 1424 O O . HIS B 1 30 ? 3.701 12.836 19.375 1 98.44 30 HIS B O 1
ATOM 1430 N N . LEU B 1 31 ? 2.449 12.57 17.547 1 98.44 31 LEU B N 1
ATOM 1431 C CA . LEU B 1 31 ? 1.229 12.273 18.297 1 98.44 31 LEU B CA 1
ATOM 1432 C C . LEU B 1 31 ? 1.382 10.992 19.109 1 98.44 31 LEU B C 1
ATOM 1434 O O . LEU B 1 31 ? 0.866 10.891 20.219 1 98.44 31 LEU B O 1
ATOM 1438 N N . GLN B 1 32 ? 2.055 9.977 18.516 1 97.75 32 GLN B N 1
ATOM 1439 C CA . GLN B 1 32 ? 2.275 8.703 19.188 1 97.75 32 GLN B CA 1
ATOM 1440 C C . GLN B 1 32 ? 3.129 8.891 20.438 1 97.75 32 GLN B C 1
ATOM 1442 O O . GLN B 1 32 ? 3.027 8.109 21.391 1 97.75 32 GLN B O 1
ATOM 1447 N N . ASP B 1 33 ? 3.945 9.914 20.438 1 97.31 33 ASP B N 1
ATOM 1448 C CA . ASP B 1 33 ? 4.867 10.164 21.547 1 97.31 33 ASP B CA 1
ATOM 1449 C C . ASP B 1 33 ? 4.176 10.922 22.672 1 97.31 33 ASP B C 1
ATOM 1451 O O . ASP B 1 33 ? 4.734 11.062 23.766 1 97.31 33 ASP B O 1
ATOM 1455 N N . LEU B 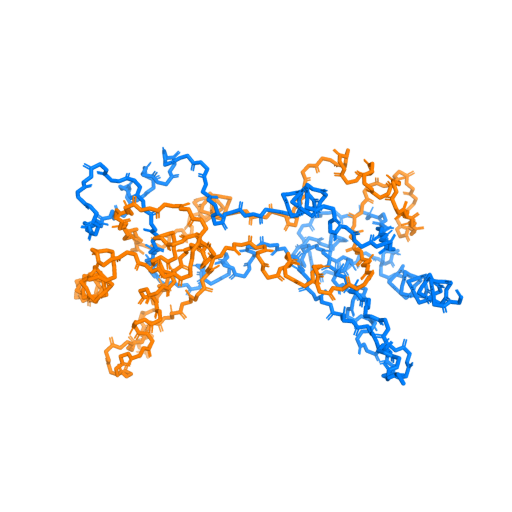1 34 ? 3.031 11.406 22.422 1 96.69 34 LEU B N 1
ATOM 1456 C CA . LEU B 1 34 ? 2.287 12.109 23.469 1 96.69 34 LEU B CA 1
ATOM 1457 C C . LEU B 1 34 ? 1.756 11.125 24.516 1 96.69 34 LEU B C 1
ATOM 1459 O O . LEU B 1 34 ? 1.618 9.938 24.234 1 96.69 34 LEU B O 1
ATOM 1463 N N . PRO B 1 35 ? 1.438 11.594 25.734 1 95.19 35 PRO B N 1
ATOM 1464 C CA . PRO B 1 35 ? 0.819 10.734 26.734 1 95.19 35 PRO B CA 1
ATOM 1465 C C . PRO B 1 35 ? -0.498 10.117 26.266 1 95.19 35 PRO B C 1
ATOM 1467 O O . PRO B 1 35 ? -1.27 10.773 25.562 1 95.19 35 PRO B O 1
ATOM 1470 N N . ALA B 1 36 ? -0.674 8.906 26.656 1 91.31 36 ALA B N 1
ATOM 1471 C CA . ALA B 1 36 ? -1.832 8.125 26.234 1 91.31 36 ALA B CA 1
ATOM 1472 C C . ALA B 1 36 ? -3.133 8.875 26.516 1 91.31 36 ALA B C 1
ATOM 1474 O O . ALA B 1 36 ? -4.094 8.766 25.75 1 91.31 36 ALA B O 1
ATOM 1475 N N . GLU B 1 37 ? -3.174 9.711 27.547 1 92.69 37 GLU B N 1
ATOM 1476 C CA . GLU B 1 37 ? -4.371 10.453 27.938 1 92.69 37 GLU B CA 1
ATOM 1477 C C . GLU B 1 37 ? -4.77 11.453 26.859 1 92.69 37 GLU B C 1
ATOM 1479 O O . GLU B 1 37 ? -5.953 11.758 26.688 1 92.69 37 GLU B O 1
ATOM 1484 N N . GLN B 1 38 ? -3.793 11.867 26.141 1 93.06 38 GLN B N 1
ATOM 1485 C CA . GLN B 1 38 ? -4.043 12.898 25.125 1 93.06 38 GLN B CA 1
ATOM 1486 C C . GLN B 1 38 ? -4.496 12.281 23.812 1 93.06 38 GLN B C 1
ATOM 1488 O O . GLN B 1 38 ? -5.004 12.984 22.938 1 93.06 38 GLN B O 1
ATOM 1493 N N . THR B 1 39 ? -4.312 10.984 23.672 1 94.06 39 THR B N 1
ATOM 1494 C CA . THR B 1 39 ? -4.613 10.359 22.391 1 94.06 39 THR B CA 1
ATOM 1495 C C . THR B 1 39 ? -5.621 9.227 22.562 1 94.06 39 THR B C 1
ATOM 1497 O O . THR B 1 39 ? -5.656 8.297 21.766 1 94.06 39 THR B O 1
ATOM 1500 N N . GLN B 1 40 ? -6.355 9.305 23.609 1 91.62 40 GLN B N 1
ATOM 1501 C CA . GLN B 1 40 ? -7.367 8.281 23.844 1 91.62 40 GLN B CA 1
ATOM 1502 C C . GLN B 1 40 ? -8.406 8.258 22.719 1 91.62 40 GLN B C 1
ATOM 1504 O O . GLN B 1 40 ? -8.898 9.305 22.312 1 91.62 40 GLN B O 1
ATOM 1509 N N . GLY B 1 41 ? -8.656 7.051 22.234 1 93.31 41 GLY B N 1
ATOM 1510 C CA . GLY B 1 41 ? -9.664 6.902 21.203 1 93.31 41 GLY B CA 1
ATOM 1511 C C . GLY B 1 41 ? -9.133 7.18 19.812 1 93.31 41 GLY B C 1
ATOM 1512 O O . GLY B 1 41 ? -9.883 7.141 18.828 1 93.31 41 GLY B O 1
ATOM 1513 N N . LEU B 1 42 ? -7.875 7.473 19.75 1 95.75 42 LEU B N 1
ATOM 1514 C CA . LEU B 1 42 ? -7.262 7.734 18.453 1 95.75 42 LEU B CA 1
ATOM 1515 C C . LEU B 1 42 ? -6.539 6.496 17.922 1 95.75 42 LEU B C 1
ATOM 1517 O O . LEU B 1 42 ? -5.887 5.785 18.688 1 95.75 42 LEU B O 1
ATOM 1521 N N . THR B 1 43 ? -6.828 6.137 16.703 1 95.69 43 THR B N 1
ATOM 1522 C CA . THR B 1 43 ? -5.961 5.223 15.969 1 95.69 43 THR B CA 1
ATOM 1523 C C . THR B 1 43 ? -4.941 5.992 15.141 1 95.69 43 THR B C 1
ATOM 1525 O O . THR B 1 43 ? -5.301 6.66 14.164 1 95.69 43 THR B O 1
ATOM 1528 N N . LEU B 1 44 ? -3.711 5.957 15.586 1 97.38 44 LEU B N 1
ATOM 1529 C CA . LEU B 1 44 ? -2.625 6.641 14.891 1 97.38 44 LEU B CA 1
ATOM 1530 C C . LEU B 1 44 ? -1.914 5.691 13.93 1 97.38 44 LEU B C 1
ATOM 1532 O O . LEU B 1 44 ? -1.369 4.668 14.352 1 97.38 44 LEU B O 1
ATOM 1536 N N . MET B 1 45 ? -1.942 6.012 12.633 1 95 45 MET B N 1
ATOM 1537 C CA . MET B 1 45 ? -1.403 5.105 11.625 1 95 45 MET B CA 1
ATOM 1538 C C . MET B 1 45 ? -0.378 5.816 10.75 1 95 45 MET B C 1
ATOM 1540 O O . MET B 1 45 ? -0.657 6.887 10.203 1 95 45 MET B O 1
ATOM 1544 N N . ASP B 1 46 ? 0.775 5.246 10.695 1 93.75 46 ASP B N 1
ATOM 1545 C CA . ASP B 1 46 ? 1.773 5.648 9.711 1 93.75 46 ASP B CA 1
ATOM 1546 C C . ASP B 1 46 ? 1.471 5.043 8.344 1 93.75 46 ASP B C 1
ATOM 1548 O O . ASP B 1 46 ? 1.733 3.861 8.109 1 93.75 46 ASP B O 1
ATOM 1552 N N . GLY B 1 47 ? 0.908 5.836 7.453 1 90.81 47 GLY B N 1
ATOM 1553 C CA . GLY B 1 47 ? 0.561 5.355 6.129 1 90.81 47 GLY B CA 1
ATOM 1554 C C . GLY B 1 47 ? 1.715 5.43 5.145 1 90.81 47 GLY B C 1
ATOM 1555 O O . GLY B 1 47 ? 1.706 4.75 4.117 1 90.81 47 GLY B O 1
ATOM 1556 N N . GLY B 1 48 ? 2.666 6.332 5.531 1 91.25 48 GLY B N 1
ATOM 1557 C CA . GLY B 1 48 ? 3.809 6.504 4.648 1 91.25 48 GLY B CA 1
ATOM 1558 C C . GLY B 1 48 ? 3.422 6.613 3.186 1 91.25 48 GLY B C 1
ATOM 1559 O O . GLY B 1 48 ? 2.531 7.387 2.83 1 91.25 48 GLY B O 1
ATOM 1560 N N . THR B 1 49 ? 4.281 5.977 2.295 1 86.75 49 THR B N 1
ATOM 1561 C CA . THR B 1 49 ? 4.051 5.82 0.863 1 86.75 49 THR B CA 1
ATOM 1562 C C . THR B 1 49 ? 3.545 4.414 0.547 1 86.75 49 THR B C 1
ATOM 1564 O O . THR B 1 49 ? 4.207 3.426 0.867 1 86.75 49 THR B O 1
ATOM 1567 N N . MET B 1 50 ? 2.322 4.414 0.011 1 83.31 50 MET B N 1
ATOM 1568 C CA . MET B 1 50 ? 1.781 3.104 -0.331 1 83.31 50 MET B CA 1
ATOM 1569 C C . MET B 1 50 ? 2.695 2.375 -1.311 1 83.31 50 MET B C 1
ATOM 1571 O O . MET B 1 50 ? 3.152 2.963 -2.295 1 83.31 50 MET B O 1
ATOM 1575 N N . GLY B 1 51 ? 3.121 1.221 -1.064 1 85.12 51 GLY B N 1
ATOM 1576 C CA . GLY B 1 51 ? 3.955 0.42 -1.946 1 85.12 51 GLY B CA 1
ATOM 1577 C C . GLY B 1 51 ? 5.434 0.503 -1.61 1 85.12 51 GLY B C 1
ATOM 1578 O O . GLY B 1 51 ? 6.227 -0.32 -2.07 1 85.12 51 GLY B O 1
ATOM 1579 N N . LEU B 1 52 ? 5.832 1.506 -0.779 1 83.19 52 LEU B N 1
ATOM 1580 C CA . LEU B 1 52 ? 7.246 1.702 -0.473 1 83.19 52 LEU B CA 1
ATOM 1581 C C . LEU B 1 52 ? 7.828 0.471 0.212 1 83.19 52 LEU B C 1
ATOM 1583 O O . LEU B 1 52 ? 8.953 0.068 -0.081 1 83.19 52 LEU B O 1
ATOM 1587 N N . SER B 1 53 ? 7.031 -0.092 1.11 1 83.75 53 SER B N 1
ATOM 1588 C CA . SER B 1 53 ? 7.512 -1.294 1.783 1 83.75 53 SER B CA 1
ATOM 1589 C C . SER B 1 53 ? 7.809 -2.406 0.783 1 83.75 53 SER B C 1
ATOM 1591 O O . SER B 1 53 ? 8.781 -3.148 0.942 1 83.75 53 SER B O 1
ATOM 1593 N N . LEU B 1 54 ? 7.023 -2.504 -0.2 1 87.31 54 LEU B N 1
ATOM 1594 C CA . LEU B 1 54 ? 7.227 -3.492 -1.254 1 87.31 54 LEU B CA 1
ATOM 1595 C C . LEU B 1 54 ? 8.477 -3.17 -2.068 1 87.31 54 LEU B C 1
ATOM 1597 O O . LEU B 1 54 ? 9.258 -4.066 -2.395 1 87.31 54 LEU B O 1
ATOM 1601 N N . LEU B 1 55 ? 8.695 -1.943 -2.389 1 87.75 55 LEU B N 1
ATOM 1602 C CA . LEU B 1 55 ? 9.891 -1.511 -3.111 1 87.75 55 LEU B CA 1
ATOM 1603 C C . LEU B 1 55 ? 11.156 -1.896 -2.354 1 87.75 55 LEU B C 1
ATOM 1605 O O . LEU B 1 55 ? 12.094 -2.438 -2.939 1 87.75 55 LEU B O 1
ATOM 1609 N N . VAL B 1 56 ? 11.148 -1.681 -1.053 1 87.19 56 VAL B N 1
ATOM 1610 C CA . VAL B 1 56 ? 12.305 -1.965 -0.218 1 87.19 56 VAL B CA 1
ATOM 1611 C C . VAL B 1 56 ? 12.562 -3.471 -0.178 1 87.19 56 VAL B C 1
ATOM 1613 O O . VAL B 1 56 ? 13.695 -3.92 -0.334 1 87.19 56 VAL B O 1
ATOM 1616 N N . ALA B 1 57 ? 11.531 -4.215 -0.043 1 89.62 57 ALA B N 1
ATOM 1617 C CA . ALA B 1 57 ? 11.656 -5.668 -0.013 1 89.62 57 ALA B CA 1
ATOM 1618 C C . ALA B 1 57 ? 12.211 -6.199 -1.332 1 89.62 57 ALA B C 1
ATOM 1620 O O . ALA B 1 57 ? 13.047 -7.102 -1.341 1 89.62 57 ALA B O 1
ATOM 1621 N N . MET B 1 58 ? 11.773 -5.652 -2.395 1 92 58 MET B N 1
ATOM 1622 C CA . MET B 1 58 ? 12.203 -6.082 -3.723 1 92 58 MET B CA 1
ATOM 1623 C C . MET B 1 58 ? 13.664 -5.715 -3.971 1 92 58 MET B C 1
ATOM 1625 O O . MET B 1 58 ? 14.414 -6.488 -4.562 1 92 58 MET B O 1
ATOM 1629 N N . GLU B 1 59 ? 14.023 -4.582 -3.453 1 88.81 59 GLU B N 1
ATOM 1630 C CA . GLU B 1 59 ? 15.398 -4.129 -3.615 1 88.81 59 GLU B CA 1
ATOM 1631 C C . GLU B 1 59 ? 16.359 -5.004 -2.826 1 88.81 59 GLU B C 1
ATOM 1633 O O . GLU B 1 59 ? 17.5 -5.215 -3.25 1 88.81 59 GLU B O 1
ATOM 1638 N N . ASP B 1 60 ? 15.953 -5.477 -1.723 1 89.62 60 ASP B N 1
ATOM 1639 C CA . ASP B 1 60 ? 16.812 -6.23 -0.815 1 89.62 60 ASP B CA 1
ATOM 1640 C C . ASP B 1 60 ? 16.938 -7.684 -1.259 1 89.62 60 ASP B C 1
ATOM 1642 O O . ASP B 1 60 ? 17.812 -8.406 -0.791 1 89.62 60 ASP B O 1
ATOM 1646 N N . ALA B 1 61 ? 16.062 -8.102 -2.107 1 92.94 61 ALA B N 1
ATOM 1647 C CA . ALA B 1 61 ? 16.047 -9.508 -2.516 1 92.94 61 ALA B CA 1
ATOM 1648 C C . ALA B 1 61 ? 16.969 -9.734 -3.711 1 92.94 61 ALA B C 1
ATOM 1650 O O . ALA B 1 61 ? 17.062 -8.891 -4.602 1 92.94 61 ALA B O 1
ATOM 1651 N N . ASP B 1 62 ? 17.609 -10.875 -3.727 1 93.88 62 ASP B N 1
ATOM 1652 C CA . ASP B 1 62 ? 18.453 -11.266 -4.859 1 93.88 62 ASP B CA 1
ATOM 1653 C C . ASP B 1 62 ? 17.594 -11.703 -6.047 1 93.88 62 ASP B C 1
ATOM 1655 O O . ASP B 1 62 ? 18.016 -11.586 -7.199 1 93.88 62 ASP B O 1
ATOM 1659 N N . ALA B 1 63 ? 16.453 -12.242 -5.73 1 96.19 63 ALA B N 1
ATOM 1660 C CA . ALA B 1 63 ? 15.484 -12.695 -6.719 1 96.19 63 ALA B CA 1
ATOM 1661 C C . ALA B 1 63 ? 14.055 -12.492 -6.219 1 96.19 63 ALA B C 1
ATOM 1663 O O . ALA B 1 63 ? 13.836 -12.305 -5.02 1 96.19 63 ALA B O 1
ATOM 1664 N N . MET B 1 64 ? 13.117 -12.523 -7.199 1 96.94 64 MET B N 1
ATOM 1665 C CA . MET B 1 64 ? 11.742 -12.297 -6.762 1 96.94 64 MET B CA 1
ATOM 1666 C C . MET B 1 64 ? 10.758 -13.086 -7.617 1 96.94 64 MET B C 1
ATOM 1668 O O . MET B 1 64 ? 10.961 -13.234 -8.82 1 96.94 64 MET B O 1
ATOM 1672 N N . ILE B 1 65 ? 9.742 -13.578 -6.988 1 98.12 65 ILE B N 1
ATOM 1673 C CA . ILE B 1 65 ? 8.602 -14.219 -7.633 1 98.12 65 ILE B CA 1
ATOM 1674 C C . ILE B 1 65 ? 7.305 -13.523 -7.207 1 98.12 65 ILE B C 1
ATOM 1676 O O . ILE B 1 65 ? 7.055 -13.352 -6.012 1 98.12 65 ILE B O 1
ATOM 1680 N N . ILE B 1 66 ? 6.535 -13.055 -8.133 1 97 66 ILE B N 1
ATOM 1681 C CA . ILE B 1 66 ? 5.203 -12.523 -7.875 1 97 66 ILE B CA 1
ATOM 1682 C C . ILE B 1 66 ? 4.148 -13.562 -8.258 1 97 66 ILE B C 1
ATOM 1684 O O . ILE B 1 66 ? 4.242 -14.188 -9.312 1 97 66 ILE B O 1
ATOM 1688 N N . VAL B 1 67 ? 3.264 -13.789 -7.402 1 98.44 67 VAL B N 1
ATOM 1689 C CA . VAL B 1 67 ? 2.148 -14.695 -7.656 1 98.44 67 VAL B CA 1
ATOM 1690 C C . VAL B 1 67 ? 0.842 -13.906 -7.699 1 98.44 67 VAL B C 1
ATOM 1692 O O . VAL B 1 67 ? 0.531 -13.156 -6.77 1 98.44 67 VAL B O 1
ATOM 1695 N N . ASP B 1 68 ? 0.084 -14.07 -8.773 1 96.75 68 ASP B N 1
ATOM 1696 C CA . ASP B 1 68 ? -1.136 -13.297 -8.961 1 96.75 68 ASP B CA 1
ATOM 1697 C C . ASP B 1 68 ? -2.127 -14.031 -9.859 1 96.75 68 ASP B C 1
ATOM 1699 O O . ASP B 1 68 ? -1.73 -14.875 -10.672 1 96.75 68 ASP B O 1
ATOM 1703 N N . ALA B 1 69 ? -3.406 -13.766 -9.617 1 97.19 69 ALA B N 1
ATOM 1704 C CA . ALA B 1 69 ? -4.379 -14.172 -10.625 1 97.19 69 ALA B CA 1
ATOM 1705 C C . ALA B 1 69 ? -4.16 -13.422 -11.93 1 97.19 69 ALA B C 1
ATOM 1707 O O . ALA B 1 69 ? -3.908 -12.211 -11.922 1 97.19 69 ALA B O 1
ATOM 1708 N N . ALA B 1 70 ? -4.234 -14.133 -13.047 1 95.5 70 ALA B N 1
ATOM 1709 C CA . ALA B 1 70 ? -4.012 -13.508 -14.352 1 95.5 70 ALA B CA 1
ATOM 1710 C C . ALA B 1 70 ? -4.887 -14.156 -15.422 1 95.5 70 ALA B C 1
ATOM 1712 O O . ALA B 1 70 ? -5.125 -15.367 -15.398 1 95.5 70 ALA B O 1
ATOM 1713 N N . VAL B 1 71 ? -5.332 -13.258 -16.281 1 94 71 VAL B N 1
ATOM 1714 C CA . VAL B 1 71 ? -6.051 -13.781 -17.438 1 94 71 VAL B CA 1
ATOM 1715 C C . VAL B 1 71 ? -5.059 -14.398 -18.422 1 94 71 VAL B C 1
ATOM 1717 O O . VAL B 1 71 ? -4.359 -13.68 -19.141 1 94 71 VAL B O 1
ATOM 1720 N N . LEU B 1 72 ? -5.039 -15.68 -18.5 1 96.25 72 LEU B N 1
ATOM 1721 C CA . LEU B 1 72 ? -4.062 -16.422 -19.297 1 96.25 72 LEU B CA 1
ATOM 1722 C C . LEU B 1 72 ? -4.719 -17.062 -20.516 1 96.25 72 LEU B C 1
ATOM 1724 O O . LEU B 1 72 ? -4.055 -17.75 -21.297 1 96.25 72 LEU B O 1
ATOM 1728 N N . ASN B 1 73 ? -6.039 -16.859 -20.672 1 95.62 73 ASN B N 1
ATOM 1729 C CA . ASN B 1 73 ? -6.797 -17.5 -21.734 1 95.62 73 ASN B CA 1
ATOM 1730 C C . ASN B 1 73 ? -6.621 -19.016 -21.719 1 95.62 73 ASN B C 1
ATOM 1732 O O . ASN B 1 73 ? -6.355 -19.625 -22.75 1 95.62 73 ASN B O 1
ATOM 1736 N N . ASP B 1 74 ? -6.668 -19.594 -20.578 1 97.69 74 ASP B N 1
ATOM 1737 C CA . ASP B 1 74 ? -6.547 -21.016 -20.297 1 97.69 74 ASP B CA 1
ATOM 1738 C C . ASP B 1 74 ? -7.648 -21.5 -19.344 1 97.69 74 ASP B C 1
ATOM 1740 O O . ASP B 1 74 ? -8.523 -20.719 -18.969 1 97.69 74 ASP B O 1
ATOM 1744 N N . LYS B 1 75 ? -7.773 -22.812 -19.094 1 98.31 75 LYS B N 1
ATOM 1745 C CA . LYS B 1 75 ? -8.773 -23.328 -18.156 1 98.31 75 LYS B CA 1
ATOM 1746 C C . LYS B 1 75 ? -8.555 -22.781 -16.75 1 98.31 75 LYS B C 1
ATOM 1748 O O . LYS B 1 75 ? -7.422 -22.531 -16.344 1 98.31 75 LYS B O 1
ATOM 1753 N N . PRO B 1 76 ? -9.656 -22.594 -16.016 1 98.5 76 PRO B N 1
ATOM 1754 C CA . PRO B 1 76 ? -9.5 -22.172 -14.617 1 98.5 76 PRO B CA 1
ATOM 1755 C C . PRO B 1 76 ? -8.508 -23.047 -13.844 1 98.5 76 PRO B C 1
ATOM 1757 O O . PRO B 1 76 ? -8.555 -24.266 -13.953 1 98.5 76 PRO B O 1
ATOM 1760 N N . GLY B 1 77 ? -7.59 -22.359 -13.164 1 98.5 77 GLY B N 1
ATOM 1761 C CA . GLY B 1 77 ? -6.617 -23.094 -12.375 1 98.5 77 GLY B CA 1
ATOM 1762 C C . GLY B 1 77 ? -5.32 -23.359 -13.109 1 98.5 77 GLY B C 1
ATOM 1763 O O . GLY B 1 77 ? -4.348 -23.828 -12.523 1 98.5 77 GLY B O 1
ATOM 1764 N N . ALA B 1 78 ? -5.289 -23.062 -14.359 1 98.69 78 ALA B N 1
ATOM 1765 C CA . ALA B 1 78 ? -4.039 -23.188 -15.102 1 98.69 78 ALA B CA 1
ATOM 1766 C C . ALA B 1 78 ? -2.959 -22.281 -14.516 1 98.69 78 ALA B C 1
ATOM 1768 O O . ALA B 1 78 ? -3.23 -21.125 -14.156 1 98.69 78 ALA B O 1
ATOM 1769 N N . VAL B 1 79 ? -1.748 -22.828 -14.383 1 98.62 79 VAL B N 1
ATOM 1770 C CA . VAL B 1 79 ? -0.606 -22.094 -13.836 1 98.62 79 VAL B CA 1
ATOM 1771 C C . VAL B 1 79 ? 0.416 -21.844 -14.945 1 98.62 79 VAL B C 1
ATOM 1773 O O . VAL B 1 79 ? 0.802 -22.766 -15.664 1 98.62 79 VAL B O 1
ATOM 1776 N N . LYS B 1 80 ? 0.81 -20.594 -15.086 1 98.44 80 LYS B N 1
ATOM 1777 C CA . LYS B 1 80 ? 1.846 -20.234 -16.047 1 98.44 80 LYS B CA 1
ATOM 1778 C C . LYS B 1 80 ? 2.936 -19.391 -15.391 1 98.44 80 LYS B C 1
ATOM 1780 O O . LYS B 1 80 ? 2.643 -18.516 -14.57 1 98.44 80 LYS B O 1
ATOM 1785 N N . ILE B 1 81 ? 4.191 -19.672 -15.781 1 98.56 81 ILE B N 1
ATOM 1786 C CA . ILE B 1 81 ? 5.332 -18.938 -15.242 1 98.56 81 ILE B CA 1
ATOM 1787 C C . ILE B 1 81 ? 5.941 -18.062 -16.328 1 98.56 81 ILE B C 1
ATOM 1789 O O . ILE B 1 81 ? 6.234 -18.531 -17.422 1 98.56 81 ILE B O 1
ATOM 1793 N N . PHE B 1 82 ? 6.035 -16.812 -16.062 1 97.75 82 PHE B N 1
ATOM 1794 C CA . PHE B 1 82 ? 6.73 -15.852 -16.906 1 97.75 82 PHE B CA 1
ATOM 1795 C C . PHE B 1 82 ? 8.031 -15.398 -16.25 1 97.75 82 PHE B C 1
ATOM 1797 O O . PHE B 1 82 ? 8.016 -14.844 -15.148 1 97.75 82 PHE B O 1
ATOM 1804 N N . GLU B 1 83 ? 9.188 -15.594 -16.969 1 97.38 83 GLU B N 1
ATOM 1805 C CA . GLU B 1 83 ? 10.477 -15.25 -16.359 1 97.38 83 GLU B CA 1
ATOM 1806 C C . GLU B 1 83 ? 11.109 -14.055 -17.062 1 97.38 83 GLU B C 1
ATOM 1808 O O . GLU B 1 83 ? 10.977 -13.891 -18.281 1 97.38 83 GLU B O 1
ATOM 1813 N N . GLY B 1 84 ? 11.781 -13.281 -16.281 1 94.19 84 GLY B N 1
ATOM 1814 C CA . GLY B 1 84 ? 12.578 -12.188 -16.812 1 94.19 84 GLY B CA 1
ATOM 1815 C C . GLY B 1 84 ? 11.797 -11.273 -17.734 1 94.19 84 GLY B C 1
ATOM 1816 O O . GLY B 1 84 ? 10.75 -10.742 -17.344 1 94.19 84 GLY B O 1
ATOM 1817 N N . PRO B 1 85 ? 12.258 -11.195 -18.969 1 92.5 85 PRO B N 1
ATOM 1818 C CA . PRO B 1 85 ? 11.617 -10.289 -19.922 1 92.5 85 PRO B CA 1
ATOM 1819 C C . PRO B 1 85 ? 10.156 -10.648 -20.203 1 92.5 85 PRO B C 1
ATOM 1821 O O . PRO B 1 85 ? 9.336 -9.766 -20.469 1 92.5 85 PRO B O 1
ATOM 1824 N N . ASP B 1 86 ? 9.875 -11.922 -20.125 1 95.38 86 ASP B N 1
ATOM 1825 C CA . ASP B 1 86 ? 8.5 -12.344 -20.344 1 95.38 86 ASP B CA 1
ATOM 1826 C C . ASP B 1 86 ? 7.586 -11.828 -19.234 1 95.38 86 ASP B C 1
ATOM 1828 O O . ASP B 1 86 ? 6.441 -11.445 -19.484 1 95.38 86 ASP B O 1
ATOM 1832 N N . MET B 1 87 ? 8.133 -11.812 -18.031 1 95 87 MET B N 1
ATOM 1833 C CA . MET B 1 87 ? 7.395 -11.234 -16.906 1 95 87 MET B CA 1
ATOM 1834 C C . MET B 1 87 ? 7.133 -9.75 -17.125 1 95 87 MET B C 1
ATOM 1836 O O . MET B 1 87 ? 6.008 -9.281 -16.969 1 95 87 MET B O 1
ATOM 1840 N N . ASP B 1 88 ? 8.164 -9.047 -17.516 1 90.56 88 ASP B N 1
ATOM 1841 C CA . ASP B 1 88 ? 8.047 -7.613 -17.75 1 90.56 88 ASP B CA 1
ATOM 1842 C C . ASP B 1 88 ? 7.004 -7.309 -18.812 1 90.56 88 ASP B C 1
ATOM 1844 O O . ASP B 1 88 ? 6.18 -6.406 -18.641 1 90.56 88 ASP B O 1
ATOM 1848 N N . HIS B 1 89 ? 7.078 -8.117 -19.844 1 91.5 89 HIS B N 1
ATOM 1849 C CA . HIS B 1 89 ? 6.148 -7.938 -20.953 1 91.5 89 HIS B CA 1
ATOM 1850 C C . HIS B 1 89 ? 4.707 -8.172 -20.516 1 91.5 89 HIS B C 1
ATOM 1852 O O . HIS B 1 89 ? 3.82 -7.375 -20.828 1 91.5 89 HIS B O 1
ATOM 1858 N N . PHE B 1 90 ? 4.484 -9.18 -19.844 1 93.06 90 PHE B N 1
ATOM 1859 C CA . PHE B 1 90 ? 3.143 -9.516 -19.391 1 93.06 90 PHE B CA 1
ATOM 1860 C C . PHE B 1 90 ? 2.598 -8.422 -18.469 1 93.06 90 PHE B C 1
ATOM 1862 O O . PHE B 1 90 ? 1.47 -7.957 -18.656 1 93.06 90 PHE B O 1
ATOM 1869 N N . LEU B 1 91 ? 3.414 -7.953 -17.453 1 89.5 91 LEU B N 1
ATOM 1870 C CA . LEU B 1 91 ? 2.98 -6.961 -16.484 1 89.5 91 LEU B CA 1
ATOM 1871 C C . LEU B 1 91 ? 2.678 -5.629 -17.156 1 89.5 91 LEU B C 1
ATOM 1873 O O . LEU B 1 91 ? 1.791 -4.895 -16.719 1 89.5 91 LEU B O 1
ATOM 1877 N N . ARG B 1 92 ? 3.332 -5.355 -18.156 1 84.44 92 ARG B N 1
ATOM 1878 C CA . ARG B 1 92 ? 3.133 -4.098 -18.875 1 84.44 92 ARG B CA 1
ATOM 1879 C C . ARG B 1 92 ? 1.852 -4.133 -19.703 1 84.44 92 ARG B C 1
ATOM 1881 O O . ARG B 1 92 ? 1.283 -3.086 -20.016 1 84.44 92 ARG B O 1
ATOM 1888 N N . HIS B 1 93 ? 1.354 -5.387 -19.984 1 85.81 93 HIS B N 1
ATOM 1889 C CA . HIS B 1 93 ? 0.258 -5.492 -20.953 1 85.81 93 HIS B CA 1
ATOM 1890 C C . HIS B 1 93 ? -0.997 -6.051 -20.297 1 85.81 93 HIS B C 1
ATOM 1892 O O . HIS B 1 93 ? -2.051 -6.137 -20.922 1 85.81 93 HIS B O 1
ATOM 1898 N N . ARG B 1 94 ? -0.882 -6.461 -19.141 1 8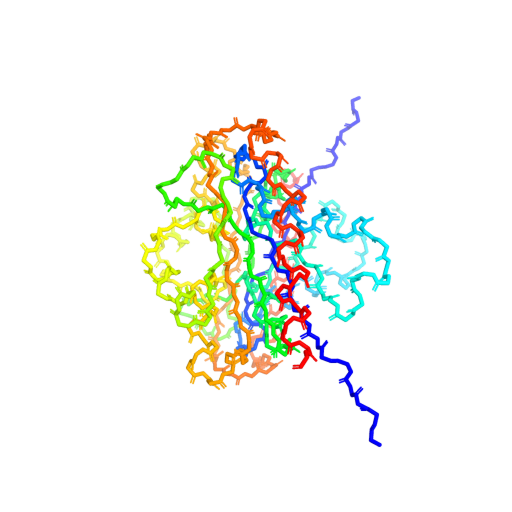1.31 94 ARG B N 1
ATOM 1899 C CA . ARG B 1 94 ? -2 -7.105 -18.453 1 81.31 94 ARG B CA 1
ATOM 1900 C C . ARG B 1 94 ? -3.094 -6.098 -18.125 1 81.31 94 ARG B C 1
ATOM 1902 O O . ARG B 1 94 ? -4.211 -6.477 -17.766 1 81.31 94 ARG B O 1
ATOM 1909 N N . GLY B 1 95 ? -2.969 -4.781 -18.266 1 74.25 95 GLY B N 1
ATOM 1910 C CA . GLY B 1 95 ? -3.943 -3.77 -17.891 1 74.25 95 GLY B CA 1
ATOM 1911 C C . GLY B 1 95 ? -3.949 -3.477 -16.391 1 74.25 95 GLY B C 1
ATOM 1912 O O . GLY B 1 95 ? -3.07 -3.938 -15.664 1 74.25 95 GLY B O 1
ATOM 1913 N N . ARG B 1 96 ? -4.953 -2.709 -15.867 1 69.81 96 ARG B N 1
ATOM 1914 C CA . ARG B 1 96 ? -5.059 -2.309 -14.461 1 69.81 96 ARG B CA 1
ATOM 1915 C C . ARG B 1 96 ? -5.453 -3.49 -13.586 1 69.81 96 ARG B C 1
ATOM 1917 O O . ARG B 1 96 ? -6.234 -4.348 -14 1 69.81 96 ARG B O 1
ATOM 1924 N N . SER B 1 97 ? -4.738 -3.611 -12.477 1 75.75 97 SER B N 1
ATOM 1925 C CA . SER B 1 97 ? -4.984 -4.742 -11.586 1 75.75 97 SER B CA 1
ATOM 1926 C C . SER B 1 97 ? -5.613 -4.281 -10.273 1 75.75 97 SER B C 1
ATOM 1928 O O . SER B 1 97 ? -5.324 -3.186 -9.789 1 75.75 97 SER B O 1
ATOM 1930 N N . PRO B 1 98 ? -6.57 -5.039 -9.797 1 77.94 98 PRO B N 1
ATOM 1931 C CA . PRO B 1 98 ? -7.266 -4.699 -8.555 1 77.94 98 PRO B CA 1
ATOM 1932 C C . PRO B 1 98 ? -6.336 -4.668 -7.348 1 77.94 98 PRO B C 1
ATOM 1934 O O . PRO B 1 98 ? -6.715 -4.176 -6.281 1 77.94 98 PRO B O 1
ATOM 1937 N N . HIS B 1 99 ? -5.105 -5.164 -7.551 1 81.5 99 HIS B N 1
ATOM 1938 C CA . HIS B 1 99 ? -4.23 -5.195 -6.383 1 81.5 99 HIS B CA 1
ATOM 1939 C C . HIS B 1 99 ? -3.605 -3.83 -6.121 1 81.5 99 HIS B C 1
ATOM 1941 O O . HIS B 1 99 ? -2.998 -3.611 -5.07 1 81.5 99 HIS B O 1
ATOM 1947 N N . ASP B 1 100 ? -3.865 -2.928 -7.074 1 84.44 100 ASP B N 1
ATOM 1948 C CA . ASP B 1 100 ? -3.332 -1.578 -6.926 1 84.44 100 ASP B CA 1
ATOM 1949 C C . ASP B 1 100 ? -4.441 -0.582 -6.598 1 84.44 100 ASP B C 1
ATOM 1951 O O . ASP B 1 100 ? -5.145 -0.11 -7.496 1 84.44 100 ASP B O 1
ATOM 1955 N N . ILE B 1 101 ? -4.641 -0.362 -5.371 1 83.56 101 ILE B N 1
ATOM 1956 C CA . ILE B 1 101 ? -5.633 0.613 -4.926 1 83.56 101 ILE B CA 1
ATOM 1957 C C . ILE B 1 101 ? -4.934 1.778 -4.23 1 83.56 101 ILE B C 1
ATOM 1959 O O . ILE B 1 101 ? -4.184 1.578 -3.271 1 83.56 101 ILE B O 1
ATOM 1963 N N . GLY B 1 102 ? -5.09 2.93 -4.832 1 84.62 102 GLY B N 1
ATOM 1964 C CA . GLY B 1 102 ? -4.512 4.133 -4.25 1 84.62 102 GLY B CA 1
ATOM 1965 C C . GLY B 1 102 ? -5.48 4.879 -3.35 1 84.62 102 GLY B C 1
ATOM 1966 O O . GLY B 1 102 ? -6.641 4.492 -3.221 1 84.62 102 GLY B O 1
ATOM 1967 N N . LEU B 1 103 ? -5.043 5.938 -2.678 1 86.75 103 LEU B N 1
ATOM 1968 C CA . LEU B 1 103 ? -5.844 6.723 -1.745 1 86.75 103 LEU B CA 1
ATOM 1969 C C . LEU B 1 103 ? -7.102 7.258 -2.42 1 86.75 103 LEU B C 1
ATOM 1971 O O . LEU B 1 103 ? -8.188 7.215 -1.841 1 86.75 103 LEU B O 1
ATOM 1975 N N . ASP B 1 104 ? -6.941 7.77 -3.625 1 85.19 104 ASP B N 1
ATOM 1976 C CA . ASP B 1 104 ? -8.094 8.305 -4.344 1 85.19 104 ASP B CA 1
ATOM 1977 C C . ASP B 1 104 ? -9.148 7.227 -4.574 1 85.19 104 ASP B C 1
ATOM 1979 O O . ASP B 1 104 ? -10.344 7.484 -4.441 1 85.19 104 ASP B O 1
ATOM 1983 N N . ASP B 1 105 ? -8.695 6.086 -4.965 1 85.81 105 ASP B N 1
ATOM 1984 C CA . ASP B 1 105 ? -9.602 4.957 -5.16 1 85.81 105 ASP B CA 1
ATOM 1985 C C . ASP B 1 105 ? -10.336 4.617 -3.871 1 85.81 105 ASP B C 1
ATOM 1987 O O . ASP B 1 105 ? -11.531 4.309 -3.896 1 85.81 105 ASP B O 1
ATOM 1991 N N . ILE B 1 106 ? -9.617 4.652 -2.793 1 88.62 106 ILE B N 1
ATOM 1992 C CA . ILE B 1 106 ? -10.18 4.328 -1.487 1 88.62 106 ILE B CA 1
ATOM 1993 C C . ILE B 1 106 ? -11.266 5.34 -1.127 1 88.62 106 ILE B C 1
ATOM 1995 O O . ILE B 1 106 ? -12.375 4.957 -0.748 1 88.62 106 ILE B O 1
ATOM 1999 N N . LEU B 1 107 ? -10.984 6.582 -1.265 1 88.56 107 LEU B N 1
ATOM 2000 C CA . LEU B 1 107 ? -11.938 7.633 -0.931 1 88.56 107 LEU B CA 1
ATOM 2001 C C . LEU B 1 107 ? -13.164 7.566 -1.838 1 88.56 107 LEU B C 1
ATOM 2003 O O . LEU B 1 107 ? -14.289 7.766 -1.381 1 88.56 107 LEU B O 1
ATOM 2007 N N . ASP B 1 108 ? -12.961 7.305 -3.1 1 87.38 108 ASP B N 1
ATOM 2008 C CA . ASP B 1 108 ? -14.078 7.133 -4.027 1 87.38 108 ASP B CA 1
ATOM 2009 C C . ASP B 1 108 ? -14.945 5.941 -3.637 1 87.38 108 ASP B C 1
ATOM 2011 O O . ASP B 1 108 ? -16.172 6.008 -3.707 1 87.38 108 ASP B O 1
ATOM 2015 N N . GLY B 1 109 ? -14.289 4.898 -3.27 1 86.25 109 GLY B N 1
ATOM 2016 C CA . GLY B 1 109 ? -15.008 3.725 -2.816 1 86.25 109 GLY B CA 1
ATOM 2017 C C . GLY B 1 109 ? -15.875 3.988 -1.599 1 86.25 109 GLY B C 1
ATOM 2018 O O . GLY B 1 109 ? -17.031 3.557 -1.545 1 86.25 109 GLY B O 1
ATOM 2019 N N . LEU B 1 110 ? -15.359 4.676 -0.68 1 88.81 110 LEU B N 1
ATOM 2020 C CA . LEU B 1 110 ? -16.109 5.031 0.52 1 88.81 110 LEU B CA 1
ATOM 2021 C C . LEU B 1 110 ? -17.312 5.895 0.172 1 88.81 110 LEU B C 1
ATOM 2023 O O . LEU B 1 110 ? -18.406 5.699 0.717 1 88.81 110 LEU B O 1
ATOM 2027 N N . ARG B 1 111 ? -17.094 6.832 -0.707 1 87.69 111 ARG B N 1
ATOM 2028 C CA . ARG B 1 111 ? -18.172 7.73 -1.121 1 87.69 111 ARG B CA 1
ATOM 2029 C C . ARG B 1 111 ? -19.312 6.957 -1.783 1 87.69 111 ARG B C 1
ATOM 2031 O O . ARG B 1 111 ? -20.484 7.18 -1.474 1 87.69 111 ARG B O 1
ATOM 2038 N N . LEU B 1 112 ? -18.969 6.035 -2.676 1 86 112 LEU B N 1
ATOM 2039 C CA . LEU B 1 112 ? -19.953 5.242 -3.418 1 86 112 LEU B CA 1
ATOM 2040 C C . LEU B 1 112 ? -20.797 4.395 -2.475 1 86 112 LEU B C 1
ATOM 2042 O O . LEU B 1 112 ? -21.984 4.207 -2.705 1 86 112 LEU B O 1
ATOM 2046 N N . ARG B 1 113 ? -20.188 3.982 -1.336 1 87.69 113 ARG B N 1
ATOM 2047 C CA . ARG B 1 113 ? -20.875 3.131 -0.369 1 87.69 113 ARG B CA 1
ATOM 2048 C C . ARG B 1 113 ? -21.531 3.965 0.725 1 87.69 113 ARG B C 1
ATOM 2050 O O . ARG B 1 113 ? -22.078 3.42 1.688 1 87.69 113 ARG B O 1
ATOM 2057 N N . GLU B 1 114 ? -21.422 5.309 0.616 1 88.06 114 GLU B N 1
ATOM 2058 C CA . GLU B 1 114 ? -21.938 6.234 1.619 1 88.06 114 GLU B CA 1
ATOM 2059 C C . GLU B 1 114 ? -21.359 5.938 2.998 1 88.06 114 GLU B C 1
ATOM 2061 O O . GLU B 1 114 ? -22.062 5.988 4.004 1 88.06 114 GLU B O 1
ATOM 2066 N N . ALA B 1 115 ? -20.141 5.539 2.93 1 88.06 115 ALA B N 1
ATOM 2067 C CA . ALA B 1 115 ? -19.469 5.129 4.152 1 88.06 115 ALA B CA 1
ATOM 2068 C C . ALA B 1 115 ? -18.391 6.141 4.547 1 88.06 115 ALA B C 1
ATOM 2070 O O . ALA B 1 115 ? -17.531 5.855 5.387 1 88.06 115 ALA B O 1
ATOM 2071 N N . VAL B 1 116 ? -18.422 7.281 3.965 1 86.56 116 VAL B N 1
ATOM 2072 C CA . VAL B 1 116 ? -17.469 8.32 4.34 1 86.56 116 VAL B CA 1
ATOM 2073 C C . VAL B 1 116 ? -17.766 8.805 5.762 1 86.56 116 VAL B C 1
ATOM 2075 O O . VAL B 1 116 ? -18.922 9.102 6.094 1 86.56 116 VAL B O 1
ATOM 2078 N N . PRO B 1 117 ? -16.734 8.789 6.59 1 88.62 117 PRO B N 1
ATOM 2079 C CA . PRO B 1 117 ? -16.984 9.242 7.961 1 88.62 117 PRO B CA 1
ATOM 2080 C C . PRO B 1 117 ? -17.609 10.633 8.016 1 88.62 117 PRO B C 1
ATOM 2082 O O . PRO B 1 117 ? -17.328 11.484 7.164 1 88.62 117 PRO B O 1
ATOM 2085 N N . LYS B 1 118 ? -18.438 10.75 9.023 1 84.31 118 LYS B N 1
ATOM 2086 C CA . LYS B 1 118 ? -19.125 12.023 9.234 1 84.31 118 LYS B CA 1
ATOM 2087 C C . LYS B 1 118 ? -18.125 13.172 9.352 1 84.31 118 LYS B C 1
ATOM 2089 O O . LYS B 1 118 ? -18.297 14.219 8.711 1 84.31 118 LYS B O 1
ATOM 2094 N N . HIS B 1 119 ? -17.219 12.898 10.18 1 95.12 119 HIS B N 1
ATOM 2095 C CA . HIS B 1 119 ? -16.141 13.867 10.359 1 95.12 119 HIS B CA 1
ATOM 2096 C C . HIS B 1 119 ? -14.867 13.414 9.641 1 95.12 119 HIS B C 1
ATOM 2098 O O . HIS B 1 119 ? -14.414 12.281 9.82 1 95.12 119 HIS B O 1
ATOM 2104 N N . ARG B 1 120 ? -14.359 14.258 8.75 1 96.44 120 ARG B N 1
ATOM 2105 C CA . ARG B 1 120 ? -13.102 14.023 8.047 1 96.44 120 ARG B CA 1
ATOM 2106 C C . ARG B 1 120 ? -12.375 15.336 7.762 1 96.44 120 ARG B C 1
ATOM 2108 O O . ARG B 1 120 ? -13.016 16.359 7.508 1 96.44 120 ARG B O 1
ATOM 2115 N N . ALA B 1 121 ? -11.094 15.25 7.793 1 98.06 121 ALA B N 1
ATOM 2116 C CA . ALA B 1 121 ? -10.297 16.438 7.527 1 98.06 121 ALA B CA 1
ATOM 2117 C C . ALA B 1 121 ? -8.938 16.078 6.953 1 98.06 121 ALA B C 1
ATOM 2119 O O . ALA B 1 121 ? -8.43 14.969 7.184 1 98.06 121 ALA B O 1
ATOM 2120 N N . LEU B 1 122 ? -8.453 16.984 6.191 1 97.69 122 LEU B N 1
ATOM 2121 C CA . LEU B 1 122 ? -7.062 16.969 5.754 1 97.69 122 LEU B CA 1
ATOM 2122 C C . LEU B 1 122 ? -6.27 18.078 6.441 1 97.69 122 LEU B C 1
ATOM 2124 O O . LEU B 1 122 ? -6.684 19.25 6.434 1 97.69 122 LEU B O 1
ATOM 2128 N N . VAL B 1 123 ? -5.246 17.703 7.078 1 98.62 123 VAL B N 1
ATOM 2129 C CA . VAL B 1 123 ? -4.266 18.656 7.578 1 98.62 123 VAL B CA 1
ATOM 2130 C C . VAL B 1 123 ? -3.074 18.719 6.621 1 98.62 123 VAL B C 1
ATOM 2132 O O . VAL B 1 123 ? -2.281 17.781 6.547 1 98.62 123 VAL B O 1
ATOM 2135 N N . GLY B 1 124 ? -3.002 19.828 5.918 1 98.06 124 GLY B N 1
ATOM 2136 C CA . GLY B 1 124 ? -1.905 20.047 4.988 1 98.06 124 GLY B CA 1
ATOM 2137 C C . GLY B 1 124 ? -0.812 20.938 5.562 1 98.06 124 GLY B C 1
ATOM 2138 O O . GLY B 1 124 ? -1.096 21.906 6.273 1 98.06 124 GLY B O 1
ATOM 2139 N N . ILE B 1 125 ? 0.419 20.594 5.238 1 98.62 125 ILE B N 1
ATOM 2140 C CA . ILE B 1 125 ? 1.568 21.391 5.656 1 98.62 125 ILE B CA 1
ATOM 2141 C C . ILE B 1 125 ? 2.4 21.766 4.434 1 98.62 125 ILE B C 1
ATOM 2143 O O . ILE B 1 125 ? 2.791 20.906 3.645 1 98.62 125 ILE B O 1
ATOM 2147 N N . GLN B 1 126 ? 2.674 23.016 4.258 1 98.5 126 GLN B N 1
ATOM 2148 C CA . GLN B 1 126 ? 3.42 23.516 3.107 1 98.5 126 GLN B CA 1
ATOM 2149 C C . GLN B 1 126 ? 4.887 23.094 3.186 1 98.5 126 GLN B C 1
ATOM 2151 O O . GLN B 1 126 ? 5.605 23.5 4.102 1 98.5 126 GLN B O 1
ATOM 2156 N N . PRO B 1 127 ? 5.344 22.344 2.223 1 97.94 127 PRO B N 1
ATOM 2157 C CA . PRO B 1 127 ? 6.766 22 2.209 1 97.94 127 PRO B CA 1
ATOM 2158 C C . PRO B 1 127 ? 7.641 23.109 1.65 1 97.94 127 PRO B C 1
ATOM 2160 O O . PRO B 1 127 ? 7.145 23.984 0.938 1 97.94 127 PRO B O 1
ATOM 2163 N N . ALA B 1 128 ? 8.898 23.094 2.053 1 98.12 128 ALA B N 1
ATOM 2164 C CA . ALA B 1 128 ? 9.898 23.953 1.431 1 98.12 128 ALA B CA 1
ATOM 2165 C C . ALA B 1 128 ? 10.664 23.219 0.337 1 98.12 128 ALA B C 1
ATOM 2167 O O . ALA B 1 128 ? 10.93 23.766 -0.729 1 98.12 128 ALA B O 1
ATOM 2168 N N . VAL B 1 129 ? 11.008 21.969 0.637 1 96.38 129 VAL B N 1
ATOM 2169 C CA . VAL B 1 129 ? 11.828 21.156 -0.251 1 96.38 129 VAL B CA 1
ATOM 2170 C C . VAL B 1 129 ? 11.211 19.766 -0.393 1 96.38 129 VAL B C 1
ATOM 2172 O O . VAL B 1 129 ? 10.742 19.172 0.588 1 96.38 129 VAL B O 1
ATOM 2175 N N . LEU B 1 130 ? 11.156 19.281 -1.654 1 94.75 130 LEU B N 1
ATOM 2176 C CA . LEU B 1 130 ? 10.617 17.953 -1.915 1 94.75 130 LEU B CA 1
ATOM 2177 C C . LEU B 1 130 ? 11.656 17.062 -2.605 1 94.75 130 LEU B C 1
ATOM 2179 O O . LEU B 1 130 ? 11.312 16.188 -3.387 1 94.75 130 LEU B O 1
ATOM 2183 N N . THR B 1 131 ? 12.906 17.297 -2.297 1 94.88 131 THR B N 1
ATOM 2184 C CA . THR B 1 131 ? 14 16.531 -2.869 1 94.88 131 THR B CA 1
ATOM 2185 C C . THR B 1 131 ? 14.398 15.391 -1.935 1 94.88 131 THR B C 1
ATOM 2187 O O . THR B 1 131 ? 13.922 15.305 -0.803 1 94.88 131 THR B O 1
ATOM 2190 N N . ILE B 1 132 ? 15.281 14.492 -2.455 1 94.19 132 ILE B N 1
ATOM 2191 C CA . ILE B 1 132 ? 15.75 13.352 -1.682 1 94.19 132 ILE B CA 1
ATOM 2192 C C . ILE B 1 132 ? 16.453 13.836 -0.416 1 94.19 132 ILE B C 1
ATOM 2194 O O . ILE B 1 132 ? 17.297 14.727 -0.474 1 94.19 132 ILE B O 1
ATOM 2198 N N . GLY B 1 133 ? 16 13.43 0.697 1 94.5 133 GLY B N 1
ATOM 2199 C CA . GLY B 1 133 ? 16.547 13.773 2.002 1 94.5 133 GLY B CA 1
ATOM 2200 C C . GLY B 1 133 ? 15.812 13.109 3.15 1 94.5 133 GLY B C 1
ATOM 2201 O O . GLY B 1 133 ? 14.625 12.797 3.037 1 94.5 133 GLY B O 1
ATOM 2202 N N . GLU B 1 134 ? 16.469 12.953 4.309 1 93.81 134 GLU B N 1
ATOM 2203 C CA . GLU B 1 134 ? 15.906 12.188 5.41 1 93.81 134 GLU B CA 1
ATOM 2204 C C . GLU B 1 134 ? 15.438 13.094 6.539 1 93.81 134 GLU B C 1
ATOM 2206 O O . GLU B 1 134 ? 15 12.617 7.586 1 93.81 134 GLU B O 1
ATOM 2211 N N . HIS B 1 135 ? 15.531 14.391 6.297 1 96.69 135 HIS B N 1
ATOM 2212 C CA . HIS B 1 135 ? 15.164 15.32 7.352 1 96.69 135 HIS B CA 1
ATOM 2213 C C . HIS B 1 135 ? 14.234 16.422 6.824 1 96.69 135 HIS B C 1
ATOM 2215 O O . HIS B 1 135 ? 14.383 16.859 5.684 1 96.69 135 HIS B O 1
ATOM 2221 N N . LEU B 1 136 ? 13.43 16.828 7.691 1 98.25 136 LEU B N 1
ATOM 2222 C CA . LEU B 1 136 ? 12.602 17.984 7.379 1 98.25 136 LEU B CA 1
ATOM 2223 C C . LEU B 1 136 ? 13.422 19.266 7.445 1 98.25 136 LEU B C 1
ATOM 2225 O O . LEU B 1 136 ? 14.352 19.375 8.25 1 98.25 136 LEU B O 1
ATOM 2229 N N . THR B 1 137 ? 13.055 20.188 6.547 1 98.38 137 THR B N 1
ATOM 2230 C CA . THR B 1 137 ? 13.617 21.531 6.719 1 98.38 137 THR B CA 1
ATOM 2231 C C . THR B 1 137 ? 13.148 22.141 8.039 1 98.38 137 THR B C 1
ATOM 2233 O O . THR B 1 137 ? 12.141 21.719 8.602 1 98.38 137 THR B O 1
ATOM 2236 N N . ALA B 1 138 ? 13.875 23.156 8.555 1 98.31 138 ALA B N 1
ATOM 2237 C CA . ALA B 1 138 ? 13.641 23.734 9.875 1 98.31 138 ALA B CA 1
ATOM 2238 C C . ALA B 1 138 ? 12.211 24.266 9.992 1 98.31 138 ALA B C 1
ATOM 2240 O O . ALA B 1 138 ? 11.539 24.016 10.992 1 98.31 138 ALA B O 1
ATOM 2241 N N . ASP B 1 139 ? 11.734 24.953 9.023 1 98.56 139 ASP B N 1
ATOM 2242 C CA . ASP B 1 139 ? 10.406 25.547 9.047 1 98.56 139 ASP B CA 1
ATOM 2243 C C . ASP B 1 139 ? 9.32 24.469 9.133 1 98.56 139 ASP B C 1
ATOM 2245 O O . ASP B 1 139 ? 8.359 24.609 9.891 1 98.56 139 ASP B O 1
ATOM 2249 N N . VAL B 1 140 ? 9.531 23.406 8.359 1 98.75 140 VAL B N 1
ATOM 2250 C CA . VAL B 1 140 ? 8.539 22.328 8.328 1 98.75 140 VAL B CA 1
ATOM 2251 C C . VAL B 1 140 ? 8.633 21.5 9.609 1 98.75 140 VAL B C 1
ATOM 2253 O O . VAL B 1 140 ? 7.613 21.062 10.148 1 98.75 140 VAL B O 1
ATOM 2256 N N . ALA B 1 141 ? 9.82 21.297 10.086 1 98.69 141 ALA B N 1
ATOM 2257 C CA . ALA B 1 141 ? 9.992 20.594 11.359 1 98.69 141 ALA B CA 1
ATOM 2258 C C . ALA B 1 141 ? 9.281 21.328 12.484 1 98.69 141 ALA B C 1
ATOM 2260 O O . ALA B 1 141 ? 8.664 20.703 13.352 1 98.69 141 ALA B O 1
ATOM 2261 N N . ALA B 1 142 ? 9.336 22.641 12.461 1 98.56 142 ALA B N 1
ATOM 2262 C CA . ALA B 1 142 ? 8.703 23.469 13.492 1 98.56 142 ALA B CA 1
ATOM 2263 C C . ALA B 1 142 ? 7.184 23.375 13.406 1 98.56 142 ALA B C 1
ATOM 2265 O O . ALA B 1 142 ? 6.484 23.703 14.367 1 98.56 142 ALA B O 1
ATOM 2266 N N . ALA B 1 143 ? 6.703 22.969 12.273 1 98.69 143 ALA B N 1
ATOM 2267 C CA . ALA B 1 143 ? 5.262 22.875 12.047 1 98.69 143 ALA B CA 1
ATOM 2268 C C . ALA B 1 143 ? 4.688 21.609 12.648 1 98.69 143 ALA B C 1
ATOM 2270 O O . ALA B 1 143 ? 3.471 21.484 12.828 1 98.69 143 ALA B O 1
ATOM 2271 N N . VAL B 1 144 ? 5.484 20.562 12.93 1 98.75 144 VAL B N 1
ATOM 2272 C CA . VAL B 1 144 ? 5.035 19.234 13.352 1 98.75 144 VAL B CA 1
ATOM 2273 C C . VAL B 1 144 ? 4.25 19.359 14.664 1 98.75 144 VAL B C 1
ATOM 2275 O O . VAL B 1 144 ? 3.092 18.938 14.734 1 98.75 144 VAL B O 1
ATOM 2278 N N . PRO B 1 145 ? 4.836 20 15.734 1 98.62 145 PRO B N 1
ATOM 2279 C CA . PRO B 1 145 ? 4.043 20.125 16.953 1 98.62 145 PRO B CA 1
ATOM 2280 C C . PRO B 1 145 ? 2.807 21 16.766 1 98.62 145 PRO B C 1
ATOM 2282 O O . PRO B 1 145 ? 1.777 20.766 17.406 1 98.62 145 PRO B O 1
ATOM 2285 N N . LYS B 1 146 ? 2.873 22.016 15.906 1 98.44 146 LYS B N 1
ATOM 2286 C CA . LYS B 1 146 ? 1.732 22.891 15.6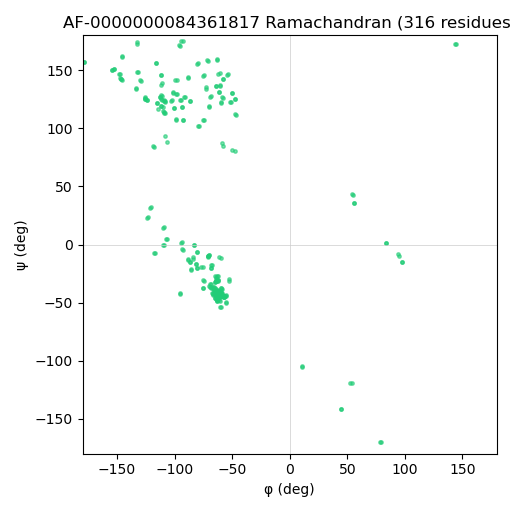33 1 98.44 146 LYS B CA 1
ATOM 2287 C C . LYS B 1 146 ? 0.597 22.109 14.969 1 98.44 146 LYS B C 1
ATOM 2289 O O . LYS B 1 146 ? -0.568 22.281 15.344 1 98.44 146 LYS B O 1
ATOM 2294 N N . ALA B 1 147 ? 0.961 21.328 14.008 1 98.81 147 ALA B N 1
ATOM 2295 C CA . ALA B 1 147 ? -0.03 20.5 13.328 1 98.81 147 ALA B CA 1
ATOM 2296 C C . ALA B 1 147 ? -0.679 19.516 14.305 1 98.81 147 ALA B C 1
ATOM 2298 O O . ALA B 1 147 ? -1.897 19.328 14.289 1 98.81 147 ALA B O 1
ATOM 2299 N N . ALA B 1 148 ? 0.14 18.906 15.148 1 98.69 148 ALA B N 1
ATOM 2300 C CA . ALA B 1 148 ? -0.372 17.969 16.141 1 98.69 148 ALA B CA 1
ATOM 2301 C C . ALA B 1 148 ? -1.378 18.656 17.078 1 98.69 148 ALA B C 1
ATOM 2303 O O . ALA B 1 148 ? -2.441 18.094 17.359 1 98.69 148 ALA B O 1
ATOM 2304 N N . GLU B 1 149 ? -1.052 19.828 17.5 1 98.06 149 GLU B N 1
ATOM 2305 C CA . GLU B 1 149 ? -1.956 20.594 18.359 1 98.06 149 GLU B CA 1
ATOM 2306 C C . GLU B 1 149 ? -3.264 20.906 17.625 1 98.06 149 GLU B C 1
ATOM 2308 O O . GLU B 1 149 ? -4.344 20.812 18.219 1 98.06 149 GLU B O 1
ATOM 2313 N N . SER B 1 150 ? -3.133 21.312 16.391 1 98.31 150 SER B N 1
ATOM 2314 C CA . SER B 1 150 ? -4.316 21.594 15.594 1 98.31 150 SER B CA 1
ATOM 2315 C C . SER B 1 150 ? -5.215 20.375 15.469 1 98.31 150 SER B C 1
ATOM 2317 O O . SER B 1 150 ? -6.441 20.484 15.508 1 98.31 150 SER B O 1
ATOM 2319 N N . ILE B 1 151 ? -4.629 19.188 15.266 1 98.56 151 ILE B N 1
ATOM 2320 C CA . ILE B 1 151 ? -5.363 17.938 15.156 1 98.56 151 ILE B CA 1
ATOM 2321 C C . ILE B 1 151 ? -6.117 17.656 16.453 1 98.56 151 ILE B C 1
ATOM 2323 O O . ILE B 1 151 ? -7.312 17.359 16.438 1 98.56 151 ILE B O 1
ATOM 2327 N N . LEU B 1 152 ? -5.469 17.828 17.609 1 97.88 152 LEU B N 1
ATOM 2328 C CA . LEU B 1 152 ? -6.09 17.562 18.906 1 97.88 152 LEU B CA 1
ATOM 2329 C C . LEU B 1 152 ? -7.23 18.547 19.172 1 97.88 152 LEU B C 1
ATOM 2331 O O . LEU B 1 152 ? -8.266 18.156 19.719 1 97.88 152 LEU B O 1
ATOM 2335 N N . GLN B 1 153 ? -7.008 19.781 18.781 1 97.69 153 GLN B N 1
ATOM 2336 C CA . GLN B 1 153 ? -8.062 20.781 18.922 1 97.69 153 GLN B CA 1
ATOM 2337 C C . GLN B 1 153 ? -9.273 20.438 18.078 1 97.69 153 GLN B C 1
ATOM 2339 O O . GLN B 1 153 ? -10.414 20.547 18.531 1 97.69 153 GLN B O 1
ATOM 2344 N N . LEU B 1 154 ? -9.008 20.047 16.859 1 97.69 154 LEU B N 1
ATOM 2345 C CA . LEU B 1 154 ? -10.094 19.656 15.953 1 97.69 154 LEU B CA 1
ATOM 2346 C C . LEU B 1 154 ? -10.883 18.484 16.531 1 97.69 154 LEU B C 1
ATOM 2348 O O . LEU B 1 154 ? -12.117 18.484 16.5 1 97.69 154 LEU B O 1
ATOM 2352 N N . ILE B 1 155 ? -10.188 17.484 17.062 1 96.5 155 ILE B N 1
ATOM 2353 C CA . ILE B 1 155 ? -10.805 16.297 17.656 1 96.5 155 ILE B CA 1
ATOM 2354 C C . ILE B 1 155 ? -11.656 16.703 18.859 1 96.5 155 ILE B C 1
ATOM 2356 O O . ILE B 1 155 ? -12.75 16.172 19.062 1 96.5 155 ILE B O 1
ATOM 2360 N N . HIS B 1 156 ? -11.172 17.641 19.656 1 95 156 HIS B N 1
ATOM 2361 C CA . HIS B 1 156 ? -11.938 18.156 20.781 1 95 156 HIS B CA 1
ATOM 2362 C C . HIS B 1 156 ? -13.25 18.781 20.312 1 95 156 HIS B C 1
ATOM 2364 O O . HIS B 1 156 ? -14.297 18.562 20.922 1 95 156 HIS B O 1
ATOM 2370 N N . ILE B 1 157 ? -13.18 19.5 19.266 1 95.44 157 ILE B N 1
ATOM 2371 C CA . ILE B 1 157 ? -14.359 20.141 18.703 1 95.44 157 ILE B CA 1
ATOM 2372 C C . ILE B 1 157 ? -15.352 19.094 18.234 1 95.44 157 ILE B C 1
ATOM 2374 O O . ILE B 1 157 ? -16.562 19.203 18.469 1 95.44 157 ILE B O 1
ATOM 2378 N N . TRP B 1 158 ? -14.844 18 17.531 1 94.81 158 TRP B N 1
ATOM 2379 C C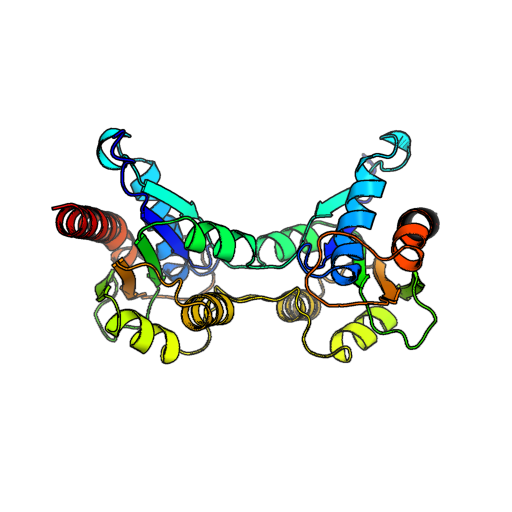A . TRP B 1 158 ? -15.703 16.938 17 1 94.81 158 TRP B CA 1
ATOM 2380 C C . TRP B 1 158 ? -16.391 16.188 18.141 1 94.81 158 TRP B C 1
ATOM 2382 O O . TRP B 1 158 ? -17.5 15.703 17.984 1 94.81 158 TRP B O 1
ATOM 2392 N N . ARG B 1 159 ? -15.766 16.062 19.312 1 91.81 159 ARG B N 1
ATOM 2393 C CA . ARG B 1 159 ? -16.266 15.258 20.422 1 91.81 159 ARG B CA 1
ATOM 2394 C C . ARG B 1 159 ? -17.188 16.078 21.312 1 91.81 159 ARG B C 1
ATOM 2396 O O . ARG B 1 159 ? -17.859 15.539 22.203 1 91.81 159 ARG B O 1
ATOM 2403 N N . SER B 1 160 ? -17.203 17.281 21.156 1 85.38 160 SER B N 1
ATOM 2404 C CA . SER B 1 160 ? -18.062 18.141 21.953 1 85.38 160 SER B CA 1
ATOM 2405 C C . SER B 1 160 ? -19.484 18.172 21.391 1 85.38 160 SER B C 1
ATOM 2407 O O . SER B 1 160 ? -19.672 17.984 20.188 1 85.38 160 SER B O 1
#

Radius of gyration: 21.69 Å; Cα contacts (8 Å, |Δi|>4): 656; chains: 2; bounding box: 59×57×50 Å

Solvent-accessible surface area (backbone atoms only — not comparable to full-atom values): 16486 Å² total; per-residue (Å²): 128,84,75,72,74,69,36,32,32,38,35,6,25,17,33,63,60,20,15,21,29,19,46,10,33,51,24,39,52,53,55,69,68,44,61,66,84,80,45,66,53,51,46,78,38,81,53,32,28,41,51,47,68,56,43,53,55,52,62,73,20,52,22,40,35,39,27,29,45,33,92,68,90,60,60,52,22,41,72,48,78,27,51,48,68,51,26,54,51,47,66,72,64,67,64,90,53,83,31,56,38,42,69,68,54,44,54,50,50,29,51,77,67,71,47,57,40,82,45,35,33,33,40,31,29,14,52,81,47,76,48,84,34,82,52,57,49,70,52,41,52,64,24,33,65,53,48,42,50,51,50,52,52,51,51,51,58,71,71,97,126,83,73,72,74,68,37,32,33,38,36,5,25,16,33,63,60,20,15,24,29,18,46,10,32,50,26,39,51,52,53,68,71,45,60,66,84,80,45,67,52,52,46,76,38,79,52,33,28,41,50,48,69,55,44,52,53,52,60,73,20,53,22,39,36,40,27,28,47,33,91,68,90,61,60,52,22,40,72,46,78,28,51,48,70,51,25,55,51,47,65,74,64,67,63,91,54,84,31,56,39,42,68,68,55,42,54,51,49,28,53,77,67,70,50,57,42,82,45,36,33,32,40,32,30,15,51,81,48,77,48,84,33,83,51,55,49,72,52,41,50,63,24,32,66,54,49,41,50,50,51,55,52,50,51,51,59,70,73,98

Nearest PDB structures (foldseek):
  5ttx-assembly3_C  TM=5.535E-01  e=1.491E-05  Thaumarchaeota archaeon SCGC AB-539-E09
  5zby-assembly1_A  TM=5.562E-01  e=3.142E-04  Thermococcus kodakarensis KOD1
  5ttx-assembly3_C  TM=5.535E-01  e=1.180E-05  Thaumarchaeota archaeon SCGC AB-539-E09
  5zby-assembly1_A  TM=5.562E-01  e=2.642E-04  Thermococcus kodakarensis KOD1

Foldseek 3Di:
DPPPQAAAEQEFEAALQWALRRLSQLLLVVLVPDDCVLQPRYDRDYPYDVCVVVVVVCVPDPDDDDDDDADPVDPPPDDDDQDDPRVVVCVVPRPDDPVDADPVNVVVVCVVVVNPDPDDDDDDDDADTGHGDNYYDPVSVVCSVVSNVVVSVVVVVVVD/DPPPQAAAEQEFEAALQFALRRLSQLLLVVLVPDDCVLQPRYDRDYPYDVCVVVVVVCVPDPDDDDDDDADPVDPPPDDDDQDDPRVVVCVVPRPDDPVDADPVNVVVVCVVVVNPDPDDDDDDDDADTGHGDNYYDPVSVVCSVVSNVVVSVVVVVVVD

Organism: NCBI:txid28181

Secondary structure (DSSP, 8-state):
----PPPEEEEEE--TTBGGGGHHHHHHHHHHTS-GGGGTTEEEEEEESBTHHHHHHHHH-SEEEEEEE---SS-TT-EEEEETHHHHHHHHHS---TTB--HHHHHHHHHHTT---SEEEEEEE--S--SSBSS--HHHHHHHHHHHHHHHHHHHHHH-/----PPPEEEEEE--TTBGGGGHHHHHHHHHHTS-GGGGTTEEEEEEESBTHHHHHHHHH-SEEEEEEE---SS-TT-EEEEETHHHHHHHHHS---TTB--HHHHHHHHHHTT---SEEEEEEE--S--SSBSS--HHHHHHHHHHHHHHHHHHHHHH-

Sequence (320 aa):
MITRQETILVLGLGNILLSDEAVGVDVVKHLQDLPAEQTQGLTLMDGGTMGLSLLVAMEDADAMIIVDAAVLNDKPGAVKIFEGPDMDHFLRHRGRSPHDIGLDDILDGLRLREAVPKHRALVGIQPAVLTIGEHLTADVAAAVPKAAESILQLIHIWRSMITRQETILVLGLGNILLSDEAVGVDVVKHLQDLPAEQTQGLTLMDGGTMGLSLLVAMEDADAMIIVDAAVLNDKPGAVKIFEGPDMDHFLRHRGRSPHDIGLDDILDGLRLREAVPKHRALVGIQPAVLTIGEHLTADVAAAVPKAAESILQLIHIWRS

InterPro domains:
  IPR000671 Peptidase A31 family [PF01750] (25-153)
  IPR000671 Peptidase A31 family [PR00446] (8-20)
  IPR000671 Peptidase A31 family [PR00446] (20-31)
  IPR000671 Peptidase A31 family [PR00446] (41-58)
  IPR000671 Peptidase A31 family [PR00446] (62-72)
  IPR000671 Peptidase A31 family [PR00446] (73-89)
  IPR000671 Peptidase A31 family [PTHR30302] (6-158)
  IPR000671 Peptidase A31 family [TIGR00072] (9-154)
  IPR023430 Peptidase HybD-like domain superfamily [G3DSA:3.40.50.1450] (7-159)
  IPR023430 Peptidase HybD-like domain superfamily [SSF53163] (7-156)

pLDDT: mean 91.96, std 9.63, range [33.66, 98.81]